Protein 6YB2 (pdb70)

Foldseek 3Di:
DVVVVVVVVVVVVVVVVVVVVVVVVVVVVD/DVVVVVVVVVVVVVVVVVVVVVVVVVVVVD/DVVVVVVVVVVVVVVVVVVVVVVVVVVVVD/DVVVVVVVVVVVVVVVVVVVVVVVVVVVVD/DVVVVVVVVVVVVVVVVVVVVVVVVVVVVD/DVVVVVVVVVVVVVVVVVVVVVVVVVVVVD

Sequence (180 aa):
GEIAQALKEIAKATTKEIAWATTKEIAQALKGGEIAQALKEIAKATTKEIAWATTKEIAQALKGGEIAQALKEIAKATTKEIAWATTKEIAQALKGGEIAQALKEIAKATTKEIAWWATTKEIAQALKGGEIAQALKEIAKKATTKEIAWATTKEIAQALKGGEIAQALKEIAKATTKEIAWATTKEIAQALKG

Structure (mmCIF, N/CA/C/O backbone):
data_6YB2
#
_entry.id   6YB2
#
_cell.length_a   31.010
_cell.length_b   55.990
_cell.length_c   90.630
_cell.angle_alpha   90.000
_cell.angle_beta   90.000
_cell.angle_gamma   90.000
#
_symmetry.space_group_name_H-M   'P 21 21 21'
#
loop_
_entity.id
_entity.type
_entity.pdbx_description
1 polymer CC-Type2-(TaId)2
2 non-polymer GLYCEROL
3 water water
#
loop_
_atom_site.group_PDB
_atom_site.id
_atom_site.type_symbol
_atom_site.label_atom_id
_atom_site.label_alt_id
_atom_site.label_comp_id
_atom_site.label_asym_id
_atom_site.label_entity_id
_atom_site.label_seq_id
_atom_site.pdbx_PDB_ins_code
_atom_site.Cartn_x
_atom_site.Cartn_y
_atom_site.Cartn_z
_atom_site.occupancy
_atom_site.B_iso_or_equiv
_atom_site.auth_seq_id
_atom_site.auth_comp_id
_atom_site.auth_asym_id
_atom_site.auth_atom_id
_atom_site.pdbx_PDB_model_num
ATOM 4 N N . GLY A 1 2 ? 2.024 -7.874 3.802 1.00 62.44 1 GLY A N 1
ATOM 5 C CA . GLY A 1 2 ? 1.670 -9.232 3.418 1.00 57.63 1 GLY A CA 1
ATOM 6 C C . GLY A 1 2 ? 0.766 -9.351 2.201 1.00 53.55 1 GLY A C 1
ATOM 7 O O . GLY A 1 2 ? 1.072 -8.815 1.140 1.00 52.20 1 GLY A O 1
ATOM 11 N N . GLU A 1 3 ? -0.364 -10.044 2.370 1.00 52.31 2 GLU A N 1
ATOM 12 C CA . GLU A 1 3 ? -1.271 -10.289 1.254 1.00 51.56 2 GLU A CA 1
ATOM 13 C C . GLU A 1 3 ? -1.764 -8.987 0.644 1.00 46.30 2 GLU A C 1
ATOM 14 O O . GLU A 1 3 ? -1.857 -8.861 -0.584 1.00 45.48 2 GLU A O 1
ATOM 26 N N . ILE A 1 4 ? -2.120 -8.020 1.488 1.00 41.36 3 ILE A N 1
ATOM 27 C CA . ILE A 1 4 ? -2.661 -6.748 1.007 1.00 36.66 3 ILE A CA 1
ATOM 28 C C . ILE A 1 4 ? -1.613 -5.974 0.214 1.00 32.23 3 ILE A C 1
ATOM 29 O O . ILE A 1 4 ? -1.892 -5.480 -0.887 1.00 30.89 3 ILE A O 1
ATOM 45 N N . ALA A 1 5 ? -0.388 -5.871 0.736 1.00 33.37 4 ALA A N 1
ATOM 46 C CA . ALA A 1 5 ? 0.677 -5.187 0.002 1.00 31.79 4 ALA A CA 1
ATOM 47 C C . ALA A 1 5 ? 0.975 -5.890 -1.320 1.00 32.18 4 ALA A C 1
ATOM 48 O O . ALA A 1 5 ? 1.144 -5.233 -2.360 1.00 31.03 4 ALA A O 1
ATOM 55 N N . GLN A 1 6 ? 1.008 -7.226 -1.311 1.00 32.54 5 GLN A N 1
ATOM 56 C CA . GLN A 1 6 ? 1.270 -7.983 -2.532 1.00 34.28 5 GLN A CA 1
ATOM 57 C C . GLN A 1 6 ? 0.185 -7.765 -3.577 1.00 29.94 5 GLN A C 1
ATOM 58 O O . GLN A 1 6 ? 0.484 -7.580 -4.761 1.00 29.23 5 GLN A O 1
ATOM 72 N N . ALA A 1 7 ? -1.082 -7.802 -3.168 1.00 26.75 6 ALA A N 1
ATOM 73 C CA . ALA A 1 7 ? -2.151 -7.571 -4.137 1.00 24.80 6 ALA A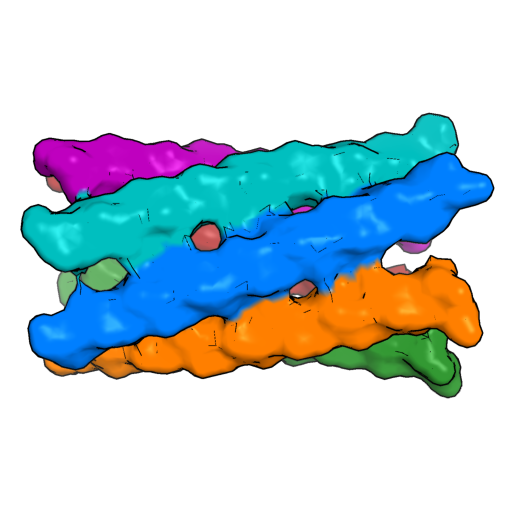 CA 1
ATOM 74 C C . ALA A 1 7 ? -2.068 -6.166 -4.720 1.00 21.75 6 ALA A C 1
ATOM 75 O O . ALA A 1 7 ? -2.288 -5.967 -5.920 1.00 20.97 6 ALA A O 1
ATOM 82 N N . LEU A 1 8 ? -1.763 -5.174 -3.880 1.00 22.12 7 LEU A N 1
ATOM 83 C CA . LEU A 1 8 ? -1.652 -3.809 -4.380 1.00 21.57 7 LEU A CA 1
ATOM 84 C C . LEU A 1 8 ? -0.484 -3.665 -5.341 1.00 20.52 7 LEU A C 1
ATOM 85 O O . LEU A 1 8 ? -0.582 -2.936 -6.331 1.00 20.63 7 LEU A O 1
ATOM 101 N N . LYS A 1 9 ? 0.632 -4.360 -5.089 1.00 22.51 8 LYS A N 1
ATOM 102 C CA . LYS A 1 9 ? 1.733 -4.320 -6.053 1.00 23.20 8 LYS A CA 1
ATOM 103 C C . LYS A 1 9 ? 1.318 -4.937 -7.381 1.00 20.90 8 LYS A C 1
ATOM 104 O O . LYS A 1 9 ? 1.712 -4.455 -8.451 1.00 21.19 8 LYS A O 1
ATOM 117 N N . GLU A 1 10 ? 0.528 -6.012 -7.332 1.00 21.28 9 GLU A N 1
ATOM 118 C CA . GLU A 1 10 ? 0.049 -6.627 -8.565 1.00 21.14 9 GLU A CA 1
ATOM 119 C C . GLU A 1 10 ? -0.912 -5.703 -9.301 1.00 19.61 9 GLU A C 1
ATOM 120 O O . GLU A 1 10 ? -0.861 -5.594 -10.535 1.00 19.49 9 GLU A O 1
ATOM 130 N N . ILE A 1 11 ? -1.792 -5.023 -8.568 1.00 18.38 10 ILE A N 1
ATOM 131 C CA . ILE A 1 11 ? -2.675 -4.025 -9.179 1.00 16.56 10 ILE A CA 1
ATOM 132 C C . ILE A 1 11 ? -1.863 -2.900 -9.809 1.00 16.26 10 ILE A C 1
ATOM 133 O O . ILE A 1 11 ? -2.173 -2.443 -10.913 1.00 17.00 10 ILE A O 1
ATOM 149 N N . ALA A 1 12 ? -0.805 -2.443 -9.135 1.00 16.88 11 ALA A N 1
ATOM 150 C CA . ALA A 1 12 ? 0.019 -1.386 -9.702 1.00 18.04 11 ALA A CA 1
ATOM 151 C C . ALA A 1 12 ? 0.619 -1.814 -11.036 1.00 18.42 11 ALA A C 1
ATOM 152 O O . ALA A 1 12 ? 0.588 -1.060 -12.021 1.00 18.60 11 ALA A O 1
ATOM 159 N N . LYS A 1 13 ? 1.178 -3.025 -11.099 1.00 18.05 12 LYS A N 1
ATOM 160 C CA . LYS A 1 13 ? 1.752 -3.510 -12.356 1.00 17.97 12 LYS A CA 1
ATOM 161 C C . LYS A 1 13 ? 0.695 -3.586 -13.452 1.00 17.45 12 LYS A C 1
ATOM 162 O O . LYS A 1 13 ? 0.917 -3.136 -14.579 1.00 17.45 12 LYS A O 1
ATOM 181 N N . ALA A 1 14 ? -0.450 -4.195 -13.155 1.00 16.70 13 ALA A N 1
ATOM 182 C CA . ALA A 1 14 ? -1.481 -4.353 -14.167 1.00 16.64 13 ALA A CA 1
ATOM 183 C C . ALA A 1 14 ? -2.035 -3.005 -14.627 1.00 15.36 13 ALA A C 1
ATOM 184 O O . ALA A 1 14 ? -2.336 -2.828 -15.803 1.00 15.47 13 ALA A O 1
ATOM 191 N N A THR A 1 15 ? -2.173 -2.049 -13.706 0.68 15.66 14 THR A N 1
ATOM 192 N N B THR A 1 15 ? -2.183 -2.032 -13.716 0.32 15.20 14 THR A N 1
ATOM 193 C CA A THR A 1 15 ? -2.668 -0.732 -14.074 0.68 15.50 14 THR A CA 1
ATOM 194 C CA B THR A 1 15 ? -2.693 -0.733 -14.154 0.32 15.32 14 THR A CA 1
ATOM 195 C C A THR A 1 15 ? -1.685 -0.028 -15.005 0.68 15.12 14 THR A C 1
ATOM 196 C C B THR A 1 15 ? -1.676 0.008 -15.013 0.32 15.11 14 THR A C 1
ATOM 197 O O A THR A 1 15 ? -2.092 0.621 -15.978 0.68 15.60 14 THR A O 1
ATOM 198 O O B THR A 1 15 ? -2.060 0.760 -15.917 0.32 14.57 14 THR A O 1
ATOM 219 N N . LYS A 1 16 ? -0.380 -0.182 -14.759 1.00 15.60 15 LYS A N 1
ATOM 220 C CA . LYS A 1 16 ? 0.625 0.386 -15.668 1.00 16.48 15 LYS A CA 1
ATOM 221 C C . LYS A 1 16 ? 0.534 -0.249 -17.056 1.00 15.12 15 LYS A C 1
ATOM 222 O O . LYS A 1 16 ? 0.687 0.433 -18.084 1.00 16.22 15 LYS A O 1
ATOM 241 N N . GLU A 1 17 ? 0.245 -1.550 -17.110 1.00 15.41 16 GLU A N 1
ATOM 242 C CA . GLU A 1 17 ? 0.068 -2.213 -18.402 1.00 16.05 16 GLU A CA 1
ATOM 243 C C . GLU A 1 17 ? -1.186 -1.729 -19.117 1.00 14.80 16 GLU A C 1
ATOM 244 O O . GLU A 1 17 ? -1.177 -1.579 -20.345 1.00 15.77 16 GLU A O 1
ATOM 256 N N . ILE A 1 18 ? -2.269 -1.478 -18.378 1.00 14.40 17 ILE A N 1
ATOM 257 C CA . ILE A 1 18 ? -3.466 -0.891 -18.979 1.00 13.92 17 ILE A CA 1
ATOM 258 C C . ILE A 1 18 ? -3.160 0.502 -19.509 1.00 14.39 17 ILE A C 1
ATOM 259 O O . ILE A 1 18 ? -3.592 0.870 -20.602 1.00 14.91 17 ILE A O 1
ATOM 275 N N . ALA A 1 19 ? -2.406 1.308 -18.756 1.00 14.24 18 ALA A N 1
ATOM 276 C CA . ALA A 1 19 ? -2.019 2.625 -19.257 1.00 15.45 18 ALA A CA 1
ATOM 277 C C . ALA A 1 19 ? -1.248 2.512 -20.568 1.00 14.74 18 ALA A C 1
ATOM 278 O O . ALA A 1 19 ? -1.532 3.246 -21.520 1.00 15.51 18 ALA A O 1
ATOM 285 N N . TRP A 1 20 ? -0.295 1.576 -20.650 1.00 15.08 19 TRP A N 1
ATOM 286 C CA . TRP A 1 20 ? 0.467 1.390 -21.888 1.00 15.18 19 TRP A CA 1
ATOM 287 C C . TRP A 1 20 ? -0.461 1.047 -23.042 1.00 14.99 19 TRP A C 1
ATOM 288 O O . TRP A 1 20 ? -0.361 1.621 -24.136 1.00 15.53 19 TRP A O 1
ATOM 309 N N . ALA A 1 21 ? -1.364 0.091 -22.817 1.00 14.47 20 ALA A N 1
ATOM 310 C CA . ALA A 1 21 ? -2.225 -0.375 -23.898 1.00 14.44 20 ALA A CA 1
ATOM 311 C C . ALA A 1 21 ? -3.215 0.699 -24.323 1.00 13.87 20 ALA A C 1
ATOM 312 O O . ALA A 1 21 ? -3.522 0.824 -25.508 1.00 14.46 20 ALA A O 1
ATOM 319 N N A THR A 1 22 ? -3.750 1.449 -23.357 0.58 13.30 21 THR A N 1
ATOM 320 N N B THR A 1 22 ? -3.757 1.472 -23.370 0.42 13.92 21 THR A N 1
ATOM 321 C CA A THR A 1 22 ? -4.700 2.502 -23.682 0.58 13.67 21 THR A CA 1
ATOM 322 C CA B THR A 1 22 ? -4.712 2.510 -23.756 0.42 14.05 21 THR A CA 1
ATOM 323 C C A THR A 1 22 ? -4.036 3.602 -24.505 0.58 14.19 21 THR A C 1
ATOM 324 C C B THR A 1 22 ? -4.038 3.641 -24.513 0.42 14.53 21 THR A C 1
ATOM 325 O O A THR A 1 22 ? -4.632 4.109 -25.463 0.58 14.38 21 THR A O 1
ATOM 326 O O B THR A 1 22 ? -4.646 4.225 -25.419 0.42 14.77 21 THR A O 1
ATOM 347 N N . LYS A 1 23 ? -2.786 3.942 -24.186 1.00 14.54 22 LYS A N 1
ATOM 348 C CA . LYS A 1 23 ? -2.026 4.878 -25.005 1.00 15.84 22 LYS A CA 1
ATOM 349 C C . LYS A 1 23 ? -1.817 4.325 -26.414 1.00 15.35 22 LYS A C 1
ATOM 350 O O . LYS A 1 23 ? -1.893 5.071 -27.404 1.00 16.32 22 LYS A O 1
ATOM 370 N N . GLU A 1 24 ? -1.553 3.013 -26.535 1.00 15.60 23 GLU A N 1
ATOM 371 C CA . GLU A 1 24 ? -1.399 2.406 -27.859 1.00 15.68 23 GLU A CA 1
ATOM 372 C C . GLU A 1 24 ? -2.696 2.505 -28.661 1.00 15.45 23 GLU A C 1
ATOM 373 O O . GLU A 1 24 ? -2.665 2.757 -29.873 1.00 16.41 23 GLU A O 1
ATOM 385 N N . ILE A 1 25 ? -3.844 2.302 -28.012 1.00 15.46 24 ILE A N 1
ATOM 386 C CA . ILE A 1 25 ? -5.140 2.433 -28.676 1.00 15.19 24 ILE A CA 1
ATOM 387 C C . ILE A 1 25 ? -5.332 3.856 -29.185 1.00 15.34 24 ILE A C 1
ATOM 388 O O . ILE A 1 25 ? -5.733 4.077 -30.333 1.00 16.04 24 ILE A O 1
ATOM 404 N N . ALA A 1 26 ? -5.064 4.838 -28.319 1.00 15.32 25 ALA A N 1
ATOM 405 C CA . ALA A 1 26 ? -5.179 6.242 -28.716 1.00 16.11 25 ALA A CA 1
ATOM 406 C C . ALA A 1 26 ? -4.307 6.534 -29.934 1.00 16.28 25 ALA A C 1
ATOM 407 O O . ALA A 1 26 ? -4.752 7.154 -30.905 1.00 17.12 25 ALA A O 1
ATOM 414 N N . GLN A 1 27 ? -3.065 6.069 -29.909 1.00 17.13 26 GLN A N 1
ATOM 415 C CA . GLN A 1 27 ? -2.147 6.333 -31.007 1.00 18.71 26 GLN A CA 1
ATOM 416 C C . GLN A 1 27 ? -2.638 5.677 -32.293 1.00 17.86 26 GLN A C 1
ATOM 417 O O . GLN A 1 27 ? -2.540 6.259 -33.380 1.00 20.47 26 GLN A O 1
ATOM 431 N N . ALA A 1 28 ? -3.184 4.468 -32.189 1.00 17.28 27 ALA A N 1
ATOM 432 C CA . ALA A 1 28 ? -3.692 3.789 -33.376 1.00 18.33 27 ALA A CA 1
ATOM 433 C C . ALA A 1 28 ? -4.863 4.550 -33.974 1.00 19.05 27 ALA A C 1
ATOM 434 O O . ALA A 1 28 ? -4.922 4.753 -35.193 1.00 20.77 27 ALA A 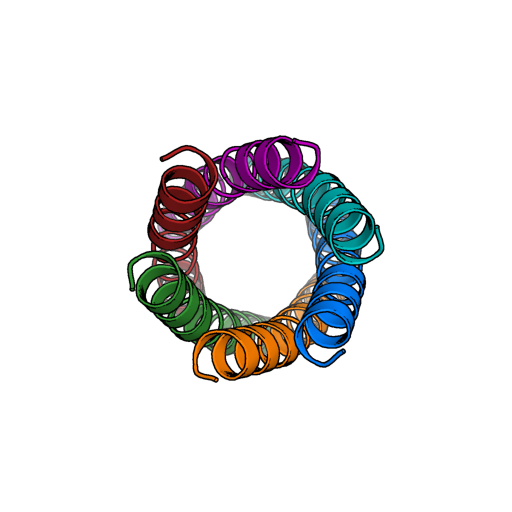O 1
ATOM 441 N N . LEU A 1 29 ? -5.788 5.017 -33.145 1.00 18.30 28 LEU A N 1
ATOM 442 C CA . LEU A 1 29 ? -6.933 5.754 -33.664 1.00 18.40 28 LEU A CA 1
ATOM 443 C C . LEU A 1 29 ? -6.519 7.106 -34.245 1.00 20.65 28 LEU A C 1
ATOM 444 O O . LEU A 1 29 ? -7.098 7.555 -35.233 1.00 23.25 28 LEU A O 1
ATOM 460 N N . LYS A 1 30 ? -5.488 7.737 -33.692 1.00 20.38 29 LYS A N 1
ATOM 461 C CA . LYS A 1 30 ? -4.997 9.005 -34.206 1.00 21.79 29 LYS A CA 1
ATOM 462 C C . LYS A 1 30 ? -4.197 8.839 -35.489 1.00 23.06 29 LYS A C 1
ATOM 463 O O . LYS A 1 30 ? -3.929 9.841 -36.164 1.00 25.18 29 LYS A O 1
ATOM 482 N N . GLY A 1 31 ? -3.871 7.615 -35.884 1.00 23.03 30 GLY A N 1
ATOM 483 C CA . GLY A 1 31 ? -3.179 7.400 -37.146 1.00 22.33 30 GLY A CA 1
ATOM 484 C C . GLY A 1 31 ? -4.114 7.542 -38.324 1.00 22.41 30 GLY A C 1
ATOM 485 O O . GLY A 1 31 ? -3.649 7.765 -39.440 1.00 22.24 30 GLY A O 1
ATOM 493 N N . GLY B 1 2 ? -8.642 -11.133 5.739 1.00 27.03 1 GLY B N 1
ATOM 494 C CA . GLY B 1 2 ? -10.079 -11.313 5.630 1.00 25.95 1 GLY B CA 1
ATOM 495 C C . GLY B 1 2 ? -10.680 -10.902 4.294 1.00 24.37 1 GLY B C 1
ATOM 496 O O . GLY B 1 2 ? -10.063 -11.080 3.236 1.00 23.66 1 GLY B O 1
ATOM 500 N N . GLU B 1 3 ? -11.905 -10.373 4.345 1.00 24.56 2 GLU B N 1
ATOM 501 C CA . GLU B 1 3 ? -12.620 -9.981 3.131 1.00 25.43 2 GLU B CA 1
ATOM 502 C C . GLU B 1 3 ? -11.852 -8.918 2.366 1.00 22.31 2 GLU B C 1
ATOM 503 O O . GLU B 1 3 ? -11.913 -8.870 1.134 1.00 22.22 2 GLU B O 1
ATOM 515 N N . ILE B 1 4 ? -11.207 -7.996 3.085 1.00 20.34 3 ILE B N 1
ATOM 516 C CA . ILE B 1 4 ? -10.460 -6.926 2.428 1.00 19.94 3 ILE B CA 1
ATOM 517 C C . ILE B 1 4 ? -9.342 -7.509 1.579 1.00 19.81 3 ILE B C 1
ATOM 518 O O . ILE B 1 4 ? -9.171 -7.138 0.414 1.00 19.16 3 ILE B O 1
ATOM 534 N N . ALA B 1 5 ? -8.556 -8.428 2.143 1.00 20.02 4 ALA B N 1
ATOM 535 C CA . ALA B 1 5 ? -7.487 -9.048 1.364 1.00 23.01 4 ALA B CA 1
ATOM 536 C C . ALA B 1 5 ? -8.047 -9.848 0.206 1.00 24.01 4 ALA B C 1
ATOM 537 O O . ALA B 1 5 ? -7.493 -9.815 -0.891 1.00 24.84 4 ALA B O 1
ATOM 544 N N . GLN B 1 6 ? -9.139 -10.578 0.417 1.00 24.51 5 GLN B N 1
ATOM 545 C CA . GLN B 1 6 ? -9.701 -11.362 -0.676 1.00 25.13 5 GLN B CA 1
ATOM 546 C C . GLN B 1 6 ? -10.180 -10.463 -1.812 1.00 22.70 5 GLN B C 1
ATOM 547 O O . GLN B 1 6 ? -9.964 -10.769 -2.996 1.00 22.45 5 GLN B O 1
ATOM 561 N N . ALA B 1 7 ? -10.849 -9.356 -1.477 1.00 20.55 6 ALA B N 1
ATOM 562 C CA . ALA B 1 7 ? -11.312 -8.434 -2.511 1.00 19.29 6 ALA B CA 1
ATOM 563 C C . ALA B 1 7 ? -10.141 -7.858 -3.292 1.00 17.79 6 ALA B C 1
ATOM 564 O O . ALA B 1 7 ? -10.204 -7.746 -4.517 1.00 17.43 6 ALA B O 1
ATOM 571 N N . LEU B 1 8 ? -9.051 -7.505 -2.612 1.00 18.66 7 LEU B N 1
ATOM 572 C CA . LEU B 1 8 ? -7.900 -6.968 -3.330 1.00 18.56 7 LEU B CA 1
ATOM 573 C C . LEU B 1 8 ? -7.269 -8.010 -4.247 1.00 18.42 7 LEU B C 1
ATOM 574 O O . LEU B 1 8 ? -6.833 -7.680 -5.359 1.00 19.03 7 LEU B O 1
ATOM 590 N N . LYS B 1 9 ? -7.234 -9.281 -3.811 1.00 20.65 8 LYS B N 1
ATOM 591 C CA . LYS B 1 9 ? -6.726 -10.350 -4.673 1.00 21.58 8 LYS B CA 1
ATOM 592 C C . LYS B 1 9 ? -7.604 -10.507 -5.907 1.00 19.91 8 LYS B C 1
ATOM 593 O O . LYS B 1 9 ? -7.098 -10.686 -7.016 1.00 20.58 8 LYS B O 1
ATOM 606 N N . GLU B 1 10 ? -8.918 -10.384 -5.750 1.00 20.40 9 GLU B N 1
ATOM 607 C CA . GLU B 1 10 ? -9.809 -10.461 -6.905 1.00 20.06 9 GLU B CA 1
ATOM 608 C C . GLU B 1 10 ? -9.639 -9.258 -7.832 1.00 18.51 9 GLU B C 1
ATOM 609 O O . GLU B 1 10 ? -9.702 -9.403 -9.059 1.00 18.69 9 GLU B O 1
ATOM 621 N N . ILE B 1 11 ? -9.460 -8.057 -7.259 1.00 16.78 10 ILE B N 1
ATOM 622 C CA . ILE B 1 11 ? -9.180 -6.880 -8.079 1.00 16.50 10 ILE B CA 1
ATOM 623 C C . ILE B 1 11 ? -7.889 -7.081 -8.854 1.00 17.54 10 ILE B C 1
ATOM 624 O O . ILE B 1 11 ? -7.823 -6.785 -10.048 1.00 16.82 10 ILE B O 1
ATOM 640 N N . ALA B 1 12 ? -6.856 -7.625 -8.215 1.00 17.90 11 ALA B N 1
ATOM 641 C CA . ALA B 1 12 ? -5.595 -7.854 -8.919 1.00 16.87 11 ALA B CA 1
ATOM 642 C C . ALA B 1 12 ? -5.805 -8.789 -10.102 1.00 17.85 11 ALA B C 1
ATOM 643 O O . ALA B 1 12 ? -5.317 -8.538 -11.213 1.00 18.04 11 ALA B O 1
ATOM 650 N N . LYS B 1 13 ? -6.527 -9.883 -9.893 1.00 19.20 12 LYS B N 1
ATOM 651 C CA . LYS B 1 13 ? -6.741 -10.833 -10.985 1.00 19.79 12 LYS B CA 1
ATOM 652 C C . LYS B 1 13 ? -7.522 -10.195 -12.124 1.00 18.74 12 LYS B C 1
ATOM 653 O O . LYS B 1 13 ? -7.191 -10.366 -13.303 1.00 18.87 12 LYS B O 1
ATOM 666 N N . ALA B 1 14 ? -8.586 -9.472 -11.795 1.00 17.34 13 ALA B N 1
ATOM 667 C CA . ALA B 1 14 ? -9.411 -8.861 -12.830 1.00 16.08 13 ALA B CA 1
ATOM 668 C C . ALA B 1 14 ? -8.648 -7.771 -13.576 1.00 15.23 13 ALA B C 1
ATOM 669 O O . ALA B 1 14 ? -8.814 -7.606 -14.781 1.00 15.55 13 ALA B O 1
ATOM 676 N N A THR B 1 15 ? -7.820 -7.012 -12.864 0.55 15.39 14 THR B N 1
ATOM 677 N N B THR B 1 15 ? -7.824 -6.984 -12.880 0.45 15.95 14 THR B N 1
ATOM 678 C CA A THR B 1 15 ? -7.042 -5.969 -13.510 0.55 13.99 14 THR B CA 1
ATOM 679 C CA B THR B 1 15 ? -7.073 -5.963 -13.604 0.45 16.15 14 THR B CA 1
ATOM 680 C C A THR B 1 15 ? -6.040 -6.570 -14.489 0.55 14.47 14 THR B C 1
ATOM 681 C C B THR B 1 15 ? -6.042 -6.587 -14.530 0.45 15.05 14 THR B C 1
ATOM 682 O O A THR B 1 15 ? -5.797 -6.005 -15.559 0.55 14.92 14 THR B O 1
ATOM 683 O O B THR B 1 15 ? -5.774 -6.041 -15.605 0.45 15.25 14 THR B O 1
ATOM 704 N N . LYS B 1 16 ? -5.468 -7.729 -14.149 1.00 15.43 15 LYS B N 1
ATOM 705 C CA . LYS B 1 16 ? -4.578 -8.419 -15.075 1.00 16.44 15 LYS B CA 1
ATOM 706 C C . LYS B 1 16 ? -5.326 -8.834 -16.329 1.00 15.47 15 LYS B C 1
ATOM 707 O O . LYS B 1 16 ? -4.797 -8.726 -17.435 1.00 16.17 15 LYS B O 1
ATOM 721 N N . GLU B 1 17 ? -6.575 -9.260 -16.191 1.00 15.93 16 GLU B N 1
ATOM 722 C CA . GLU B 1 17 ? -7.365 -9.607 -17.368 1.00 15.89 16 GLU B CA 1
ATOM 723 C C . GLU B 1 17 ? -7.670 -8.388 -18.221 1.00 14.79 16 GLU B C 1
ATOM 724 O O . GLU B 1 17 ? -7.672 -8.481 -19.449 1.00 15.62 16 GLU B O 1
ATOM 736 N N . ILE B 1 18 ? -7.963 -7.248 -17.591 1.00 14.17 17 ILE B N 1
ATOM 737 C CA . ILE B 1 18 ? -8.175 -6.012 -18.346 1.00 14.16 17 ILE B CA 1
ATOM 738 C C . ILE B 1 18 ? -6.908 -5.634 -19.092 1.00 14.05 17 ILE B C 1
ATOM 739 O O . ILE B 1 18 ? -6.960 -5.217 -20.246 1.00 14.31 17 ILE B O 1
ATOM 755 N N . ALA B 1 19 ? -5.749 -5.771 -18.453 1.00 14.68 18 ALA B N 1
ATOM 756 C CA . ALA B 1 19 ? -4.490 -5.482 -19.136 1.00 14.70 18 ALA B CA 1
ATOM 757 C C . ALA B 1 19 ? -4.339 -6.341 -20.385 1.00 14.11 18 ALA B C 1
ATOM 758 O O . ALA B 1 19 ? -4.001 -5.834 -21.463 1.00 15.17 18 ALA B O 1
ATOM 765 N N . TRP B 1 20 ? -4.603 -7.643 -20.268 1.00 15.02 19 TRP B N 1
ATOM 766 C CA . TRP B 1 20 ? -4.494 -8.525 -21.433 1.00 15.70 19 TRP B CA 1
ATOM 767 C C . TRP B 1 20 ? -5.469 -8.117 -22.534 1.00 15.39 19 TRP B C 1
ATOM 768 O O . TRP B 1 20 ? -5.106 -8.023 -23.715 1.00 15.66 19 TRP B O 1
ATOM 789 N N . ALA B 1 21 ? -6.729 -7.896 -22.173 1.00 15.51 20 ALA B N 1
ATOM 790 C CA . ALA B 1 21 ? -7.730 -7.561 -23.179 1.00 15.50 20 ALA B CA 1
ATOM 791 C C . ALA B 1 21 ? -7.430 -6.236 -23.865 1.00 13.82 20 ALA B C 1
ATOM 792 O O . ALA B 1 21 ? -7.645 -6.090 -25.079 1.00 14.46 20 ALA B O 1
ATOM 799 N N A THR B 1 22 ? -6.951 -5.254 -23.099 0.58 13.92 21 THR B N 1
ATOM 800 N N B THR B 1 22 ? -6.953 -5.232 -23.116 0.42 13.84 21 THR B N 1
ATOM 801 C CA A THR B 1 22 ? -6.631 -3.953 -23.670 0.58 14.56 21 THR B CA 1
ATOM 802 C CA B THR B 1 22 ? -6.655 -3.950 -23.756 0.42 13.94 21 THR B CA 1
ATOM 803 C C A THR B 1 22 ? -5.466 -4.069 -24.653 0.58 14.64 21 THR B C 1
ATOM 804 C C B THR B 1 22 ? -5.444 -4.058 -24.676 0.42 14.00 21 THR B C 1
ATOM 805 O O A THR B 1 22 ? -5.480 -3.447 -25.721 0.58 15.47 21 THR B O 1
ATOM 806 O O B THR B 1 22 ? -5.394 -3.390 -25.716 0.42 13.61 21 THR B O 1
ATOM 827 N N . LYS B 1 23 ? -4.467 -4.899 -24.328 1.00 14.94 22 LYS B N 1
ATOM 828 C CA . LYS B 1 23 ? -3.370 -5.168 -25.268 1.00 15.11 22 LYS B CA 1
ATOM 829 C C . LYS B 1 23 ? -3.901 -5.804 -26.548 1.00 15.28 22 LYS B C 1
ATOM 830 O O . LYS B 1 23 ? -3.437 -5.494 -27.651 1.00 16.25 22 LYS B O 1
ATOM 850 N N . GLU B 1 24 ? -4.875 -6.706 -26.426 1.00 15.74 23 GLU B N 1
ATOM 851 C CA . GLU B 1 24 ? -5.462 -7.326 -27.612 1.00 16.42 23 GLU B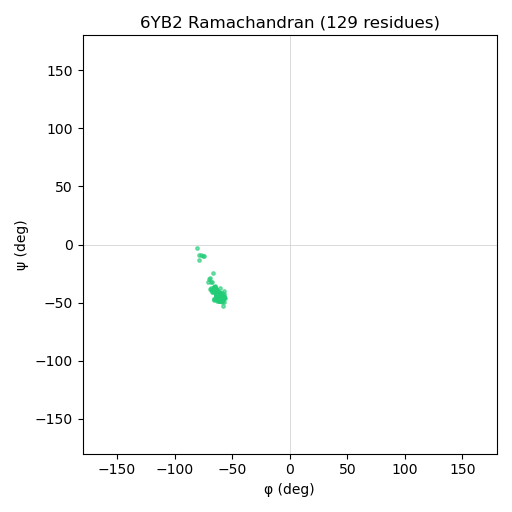 CA 1
ATOM 852 C C . GLU B 1 24 ? -6.232 -6.317 -28.447 1.00 14.73 23 GLU B C 1
ATOM 853 O O . GLU B 1 24 ? -6.214 -6.398 -29.679 1.00 16.02 23 GLU B O 1
ATOM 865 N N . ILE B 1 25 ? -6.947 -5.388 -27.808 1.00 13.95 24 ILE B N 1
ATOM 866 C CA . ILE B 1 25 ? -7.644 -4.325 -28.535 1.00 14.10 24 ILE B CA 1
ATOM 867 C C . ILE B 1 25 ? -6.656 -3.488 -29.335 1.00 14.33 24 ILE B C 1
ATOM 868 O O . ILE B 1 25 ? -6.872 -3.204 -30.516 1.00 16.03 24 ILE B O 1
ATOM 884 N N . ALA B 1 26 ? -5.559 -3.080 -28.701 1.00 14.54 25 ALA B N 1
ATOM 885 C CA . ALA B 1 26 ? -4.549 -2.291 -29.395 1.00 16.23 25 ALA B CA 1
ATOM 886 C C . ALA B 1 26 ? -4.025 -3.047 -30.613 1.00 16.05 25 ALA B C 1
ATOM 887 O O . ALA B 1 26 ? -3.905 -2.500 -31.720 1.00 17.60 25 ALA B O 1
ATOM 894 N N . GLN B 1 27 ? -3.717 -4.332 -30.434 1.00 16.28 26 GLN B N 1
ATOM 895 C CA . GLN B 1 27 ? -3.199 -5.100 -31.570 1.00 18.30 26 GLN B CA 1
ATOM 896 C C . GLN B 1 27 ? -4.226 -5.218 -32.691 1.00 17.82 26 GLN B C 1
ATOM 897 O O . GLN B 1 27 ? -3.878 -5.105 -33.872 1.00 18.76 26 GLN B O 1
ATOM 911 N N . ALA B 1 28 ? -5.493 -5.457 -32.358 1.00 17.21 27 ALA B N 1
ATOM 912 C CA . ALA B 1 28 ? -6.528 -5.550 -33.381 1.00 17.49 27 ALA B CA 1
ATOM 913 C C . ALA B 1 28 ? -6.646 -4.245 -34.157 1.00 17.07 27 ALA B C 1
ATOM 914 O O . ALA B 1 28 ? -6.777 -4.250 -35.383 1.00 17.08 27 ALA B O 1
ATOM 921 N N . LEU B 1 29 ? -6.614 -3.109 -33.453 1.00 17.58 28 LEU B N 1
ATOM 922 C CA . LEU B 1 29 ? -6.743 -1.817 -34.122 1.00 17.80 28 LEU B CA 1
ATOM 923 C C . LEU B 1 29 ? -5.558 -1.508 -35.026 1.00 19.25 28 LEU B C 1
ATOM 924 O O . LEU B 1 29 ? -5.682 -0.667 -35.920 1.00 22.51 28 LEU B O 1
ATOM 940 N N . LYS B 1 30 ? -4.398 -2.098 -34.753 1.00 18.72 29 LYS B N 1
ATOM 941 C CA . LYS B 1 30 ? -3.228 -1.990 -35.611 1.00 20.08 29 LYS B CA 1
ATOM 942 C C . LYS B 1 30 ? -3.268 -2.928 -36.811 1.00 20.39 29 LYS B C 1
ATOM 943 O O . LYS B 1 30 ? -2.316 -2.942 -37.598 1.00 21.49 29 LYS B O 1
ATOM 962 N N . GLY B 1 31 ? -4.284 -3.769 -36.927 1.00 19.76 30 GLY B N 1
ATOM 963 C CA . GLY B 1 31 ? -4.413 -4.655 -38.062 1.00 21.47 30 GLY B CA 1
ATOM 964 C C . GLY B 1 31 ? -3.844 -6.020 -37.782 1.00 21.09 30 GLY B C 1
ATOM 965 O O . GLY B 1 31 ? -3.583 -6.771 -38.719 1.00 22.61 30 GLY B O 1
ATOM 973 N N . GLY C 1 2 ? -17.291 -3.981 7.216 1.00 49.58 1 GLY C N 1
ATOM 974 C CA . GLY C 1 2 ? -17.252 -2.538 7.339 1.00 43.54 1 GLY C CA 1
ATOM 975 C C . GLY C 1 2 ? -17.340 -1.812 6.005 1.00 36.16 1 GLY C C 1
ATOM 976 O O . GLY C 1 2 ? -17.466 -2.430 4.928 1.00 33.20 1 GLY C O 1
ATOM 980 N N . GLU C 1 3 ? -17.284 -0.481 6.089 1.00 32.19 2 GLU C N 1
ATOM 981 C CA . GLU C 1 3 ? -17.375 0.366 4.901 1.00 31.52 2 GLU C CA 1
ATOM 982 C C . GLU C 1 3 ? -16.266 0.049 3.914 1.00 23.22 2 GLU C C 1
ATOM 983 O O . GLU C 1 3 ? -16.494 0.026 2.700 1.00 21.26 2 GLU C O 1
ATOM 995 N N . ILE C 1 4 ? -15.049 -0.158 4.416 1.00 20.44 3 ILE C N 1
ATOM 996 C CA . ILE C 1 4 ? -13.920 -0.435 3.532 1.00 19.53 3 ILE C CA 1
ATOM 997 C C . ILE C 1 4 ? -14.136 -1.744 2.784 1.00 18.99 3 ILE C C 1
ATOM 998 O O . ILE C 1 4 ? -13.973 -1.812 1.566 1.00 18.05 3 ILE C O 1
ATOM 1014 N N . ALA C 1 5 ? -14.504 -2.802 3.503 1.00 19.42 4 ALA C N 1
ATOM 1015 C CA . ALA C 1 5 ? -14.757 -4.094 2.866 1.00 18.97 4 ALA C CA 1
ATOM 1016 C C . ALA C 1 5 ? -15.886 -4.002 1.854 1.00 18.94 4 ALA C C 1
ATOM 1017 O O . ALA C 1 5 ? -15.784 -4.557 0.753 1.00 20.19 4 ALA C O 1
ATOM 1024 N N . GLN C 1 6 ? -16.960 -3.290 2.174 1.00 19.21 5 GLN C N 1
ATOM 1025 C CA . GLN C 1 6 ? -18.069 -3.194 1.234 1.00 21.72 5 GLN C CA 1
ATOM 1026 C C . GLN C 1 6 ? -17.643 -2.482 -0.039 1.00 19.71 5 GLN C C 1
ATOM 1027 O O . GLN C 1 6 ? -17.980 -2.926 -1.153 1.00 20.09 5 GLN C O 1
ATOM 1041 N N . ALA C 1 7 ? -16.903 -1.385 0.088 1.00 17.95 6 ALA C N 1
ATOM 1042 C CA . ALA C 1 7 ? -16.441 -0.666 -1.093 1.00 16.89 6 ALA C CA 1
ATOM 1043 C C . ALA C 1 7 ? -15.500 -1.527 -1.923 1.00 16.39 6 ALA C C 1
ATOM 1044 O O . ALA C 1 7 ? -15.611 -1.582 -3.149 1.00 16.11 6 ALA C O 1
ATOM 1051 N N . LEU C 1 8 ? -14.569 -2.232 -1.268 1.00 16.01 7 LEU C N 1
ATOM 1052 C CA . LEU C 1 8 ? -13.639 -3.066 -2.021 1.00 16.00 7 LEU C CA 1
ATOM 1053 C C . LEU C 1 8 ? -14.345 -4.224 -2.713 1.00 16.18 7 LEU C C 1
ATOM 1054 O O . LEU C 1 8 ? -13.960 -4.608 -3.816 1.00 16.70 7 LEU C O 1
ATOM 1070 N N . LYS C 1 9 ? -15.362 -4.807 -2.091 1.00 16.94 8 LYS C N 1
ATOM 1071 C CA . LYS C 1 9 ? -16.130 -5.849 -2.747 1.00 17.58 8 LYS C CA 1
ATOM 1072 C C . LYS C 1 9 ? -16.878 -5.301 -3.953 1.00 17.38 8 LYS C C 1
ATOM 1073 O O . LYS C 1 9 ? -16.982 -5.975 -4.978 1.00 17.46 8 LYS C O 1
ATOM 1092 N N . GLU C 1 10 ? -17.401 -4.080 -3.860 1.00 17.38 9 GLU C N 1
ATOM 1093 C CA . GLU C 1 10 ? -18.054 -3.478 -5.015 1.00 17.00 9 GLU C CA 1
ATOM 1094 C C . GLU C 1 10 ? -17.049 -3.196 -6.122 1.00 16.19 9 GLU C C 1
ATOM 1095 O O . GLU C 1 10 ? -17.348 -3.400 -7.303 1.00 16.64 9 GLU C O 1
ATOM 1102 N N . ILE C 1 11 ? -15.856 -2.725 -5.769 1.00 15.66 10 ILE C N 1
ATOM 1103 C CA . ILE C 1 11 ? -14.803 -2.521 -6.759 1.00 14.87 10 ILE C CA 1
ATOM 1104 C C . ILE C 1 11 ? -14.416 -3.839 -7.415 1.00 14.90 10 ILE C C 1
ATOM 1105 O O . ILE C 1 11 ? -14.225 -3.895 -8.630 1.00 15.68 10 ILE C O 1
ATOM 1121 N N . ALA C 1 12 ? -14.293 -4.916 -6.634 1.00 15.90 11 ALA C N 1
ATOM 1122 C CA . ALA C 1 12 ? -13.973 -6.223 -7.200 1.00 16.11 11 ALA C CA 1
ATOM 1123 C C . ALA C 1 12 ? -15.036 -6.656 -8.200 1.00 15.49 11 ALA C C 1
ATOM 1124 O O . ALA C 1 12 ? -14.717 -7.115 -9.296 1.00 16.50 11 ALA C O 1
ATOM 1131 N N . LYS C 1 13 ? -16.309 -6.498 -7.851 1.00 16.17 12 LYS C N 1
ATOM 1132 C CA . LYS C 1 13 ? -17.382 -6.926 -8.741 1.00 16.53 12 LYS C CA 1
ATOM 1133 C C . LYS C 1 13 ? -17.366 -6.113 -10.033 1.00 15.67 12 LYS C C 1
ATOM 1134 O O . LYS C 1 13 ? -17.469 -6.667 -11.140 1.00 17.03 12 LYS C O 1
ATOM 1153 N N . ALA C 1 14 ? -17.215 -4.793 -9.914 1.00 14.91 13 ALA C N 1
ATOM 1154 C CA . ALA C 1 14 ? -17.182 -3.935 -11.092 1.00 15.18 13 ALA C CA 1
ATOM 1155 C C . ALA C 1 14 ? -15.964 -4.211 -11.960 1.00 14.39 13 ALA C C 1
ATOM 1156 O O . ALA C 1 14 ? -16.058 -4.170 -13.187 1.00 14.89 13 ALA C O 1
ATOM 1163 N N A THR C 1 15 ? -14.814 -4.477 -11.341 0.60 15.19 14 THR C N 1
ATOM 1164 N N B THR C 1 15 ? -14.802 -4.481 -11.355 0.40 15.05 14 THR C N 1
ATOM 1165 C CA A THR C 1 15 ? -13.604 -4.747 -12.109 0.60 15.10 14 THR C CA 1
ATOM 1166 C CA B THR C 1 15 ? -13.623 -4.754 -12.175 0.40 14.88 14 THR C CA 1
ATOM 1167 C C A THR C 1 15 ? -13.722 -6.063 -12.881 0.60 14.51 14 THR C C 1
ATOM 1168 C C B THR C 1 15 ? -13.763 -6.070 -12.922 0.40 14.25 14 THR C C 1
ATOM 1169 O O A THR C 1 15 ? -13.237 -6.174 -14.011 0.60 15.50 14 THR C O 1
ATOM 1170 O O B THR C 1 15 ? -13.334 -6.186 -14.073 0.40 13.55 14 THR C O 1
ATOM 1191 N N . LYS C 1 16 ? -14.380 -7.070 -12.304 1.00 14.49 15 LYS C N 1
ATOM 1192 C CA . LYS C 1 16 ? -14.685 -8.292 -13.043 1.00 14.95 15 LYS C CA 1
ATOM 1193 C C . LYS C 1 16 ? -15.598 -8.011 -14.238 1.00 14.81 15 LYS C C 1
ATOM 1194 O O . LYS C 1 16 ? -15.411 -8.591 -15.311 1.00 15.55 15 LYS C O 1
ATOM 1214 N N . GLU C 1 17 ? -16.593 -7.131 -14.067 1.00 15.03 16 GLU C N 1
ATOM 1215 C CA . GLU C 1 17 ? -17.471 -6.779 -15.175 1.00 15.41 16 GLU C CA 1
ATOM 1216 C C . GLU C 1 17 ? -16.717 -6.039 -16.263 1.00 13.43 16 GLU C C 1
ATOM 1217 O O . GLU C 1 17 ? -16.950 -6.276 -17.455 1.00 14.55 16 GLU C O 1
ATOM 1229 N N . ILE C 1 18 ? -15.795 -5.155 -15.879 1.00 13.63 17 ILE C N 1
ATOM 1230 C CA . ILE C 1 18 ? -14.958 -4.476 -16.872 1.00 13.25 17 ILE C CA 1
ATOM 1231 C C . ILE C 1 18 ? -14.092 -5.479 -17.615 1.00 12.97 17 ILE C C 1
ATOM 1232 O O . ILE C 1 18 ? -13.932 -5.392 -18.829 1.00 14.04 17 ILE C O 1
ATOM 1248 N N . ALA C 1 19 ? -13.501 -6.438 -16.895 1.00 12.81 18 ALA C N 1
ATOM 1249 C CA . ALA C 1 19 ? -12.686 -7.459 -17.556 1.00 13.31 18 ALA C CA 1
ATOM 1250 C C . ALA C 1 19 ? -13.483 -8.204 -18.611 1.00 13.55 18 ALA C C 1
ATOM 1251 O O . ALA C 1 19 ? -12.997 -8.421 -19.728 1.00 14.59 18 ALA C O 1
ATOM 1258 N N . TRP C 1 20 ? -14.702 -8.624 -18.277 1.00 13.66 19 TRP C N 1
ATOM 1259 C CA . TRP C 1 20 ? -15.507 -9.394 -19.211 1.00 13.57 19 TRP C CA 1
ATOM 1260 C C . TRP C 1 20 ? -15.865 -8.533 -20.419 1.00 13.05 19 TRP C C 1
ATOM 1261 O O . TRP C 1 20 ? -15.725 -8.958 -21.575 1.00 13.62 19 TRP C O 1
ATOM 1282 N N . ALA C 1 21 ? -16.322 -7.302 -20.174 1.00 13.18 20 ALA C N 1
ATOM 1283 C CA . ALA C 1 21 ? -16.719 -6.435 -21.284 1.00 13.88 20 ALA C CA 1
ATOM 1284 C C . ALA C 1 21 ? -15.531 -6.067 -22.172 1.00 13.34 20 ALA C C 1
ATOM 1285 O O . ALA C 1 21 ? -15.681 -5.975 -23.401 1.00 13.69 20 ALA C O 1
ATOM 1292 N N A THR C 1 22 ? -14.343 -5.851 -21.593 0.40 13.09 21 THR C N 1
ATOM 1293 N N B THR C 1 22 ? -14.352 -5.845 -21.572 0.60 13.64 21 THR C N 1
ATOM 1294 C CA A THR C 1 22 ? -13.192 -5.533 -22.440 0.40 12.84 21 THR C CA 1
ATOM 1295 C CA B THR C 1 22 ? -13.160 -5.548 -22.362 0.60 14.43 21 THR C CA 1
ATOM 1296 C C A THR C 1 22 ? -12.744 -6.744 -23.248 0.40 12.92 21 THR C C 1
ATOM 1297 C C B THR C 1 22 ? -12.782 -6.737 -23.238 0.60 13.79 21 THR C C 1
ATOM 1298 O O A THR C 1 22 ? -12.308 -6.597 -24.397 0.40 12.79 21 THR C O 1
ATOM 1299 O O B THR C 1 22 ? -12.441 -6.574 -24.416 0.60 13.88 21 THR C O 1
ATOM 1320 N N . LYS C 1 23 ? -12.882 -7.946 -22.686 1.00 13.47 22 LYS C N 1
ATOM 1321 C CA . LYS C 1 23 ? -12.661 -9.146 -23.477 1.00 14.56 22 LYS C CA 1
ATOM 1322 C C . LYS C 1 23 ? -13.666 -9.256 -24.615 1.00 14.99 22 LYS C C 1
ATOM 1323 O O . LYS C 1 23 ? -13.307 -9.639 -25.734 1.00 15.38 22 LYS C O 1
ATOM 1343 N N . GLU C 1 24 ? -14.925 -8.893 -24.375 1.00 14.43 23 GLU C N 1
ATOM 1344 C CA . GLU C 1 24 ? -15.904 -8.904 -25.461 1.00 14.95 23 GLU C CA 1
ATOM 1345 C C . GLU C 1 24 ? -15.558 -7.888 -26.542 1.00 14.96 23 GLU C C 1
ATOM 1346 O O . GLU C 1 24 ? -15.737 -8.171 -27.734 1.00 16.11 23 GLU C O 1
ATOM 1358 N N . ILE C 1 25 ? -15.091 -6.697 -26.149 1.00 14.56 24 ILE C N 1
ATOM 1359 C CA . ILE C 1 25 ? -14.661 -5.689 -27.110 1.00 14.18 24 ILE C CA 1
ATOM 1360 C C . ILE C 1 25 ? -13.527 -6.242 -27.960 1.00 13.97 24 ILE C C 1
ATOM 1361 O O . ILE C 1 25 ? -13.530 -6.105 -29.187 1.00 15.65 24 ILE C O 1
ATOM 1377 N N . ALA C 1 26 ? -12.527 -6.846 -27.312 1.00 14.10 25 ALA C N 1
ATOM 1378 C CA . ALA C 1 26 ? -11.407 -7.419 -28.045 1.00 14.95 25 ALA C CA 1
ATOM 1379 C C . ALA C 1 26 ? -11.890 -8.452 -29.054 1.00 15.91 25 ALA C C 1
ATOM 1380 O O . ALA C 1 26 ? -11.443 -8.463 -30.203 1.00 17.16 25 ALA C O 1
ATOM 1387 N N . GLN C 1 27 ? -12.832 -9.303 -28.652 1.00 16.78 26 GLN C N 1
ATOM 1388 C CA . GLN C 1 27 ? -13.288 -10.353 -29.550 1.00 17.60 26 GLN C CA 1
ATOM 1389 C C . GLN C 1 27 ? -14.085 -9.776 -30.714 1.00 17.55 26 GLN C C 1
ATOM 1390 O O . GLN C 1 27 ? -13.950 -10.225 -31.860 1.00 19.76 26 GLN C O 1
ATOM 1404 N N . ALA C 1 28 ? -14.896 -8.756 -30.445 1.00 17.29 27 ALA C N 1
ATOM 1405 C CA . ALA C 1 28 ? -15.629 -8.110 -31.523 1.00 18.31 27 ALA C CA 1
ATOM 1406 C C . ALA C 1 28 ? -14.679 -7.494 -32.539 1.00 19.29 27 ALA C C 1
ATOM 1407 O O . ALA C 1 28 ? -14.880 -7.629 -33.752 1.00 21.36 27 ALA C O 1
ATOM 1414 N N . LEU C 1 29 ? -13.633 -6.817 -32.065 1.00 18.59 28 LEU C N 1
ATOM 1415 C CA . LEU C 1 29 ? -12.693 -6.177 -32.978 1.00 19.31 28 LEU C CA 1
ATOM 1416 C C . LEU C 1 29 ? -11.844 -7.197 -33.727 1.00 22.87 28 LEU C C 1
ATOM 1417 O O . LEU C 1 29 ? -11.443 -6.933 -34.863 1.00 28.68 28 LEU C O 1
ATOM 1433 N N . LYS C 1 30 ? -11.570 -8.363 -33.135 1.00 21.75 29 LYS C N 1
ATOM 1434 C CA . LYS C 1 30 ? -10.842 -9.434 -33.818 1.00 25.13 29 LYS C CA 1
ATOM 1435 C C . LYS C 1 30 ? -11.702 -10.158 -34.852 1.00 29.77 29 LYS C C 1
ATOM 1436 O O . LYS C 1 30 ? -11.159 -10.911 -35.676 1.00 30.75 29 LYS C O 1
ATOM 1455 N N . GLY C 1 31 ? -13.008 -9.901 -34.879 1.00 34.13 30 GLY C N 1
ATOM 1456 C CA . GLY C 1 31 ? -13.881 -10.468 -35.900 1.00 40.21 30 GLY C CA 1
ATOM 1457 C C . GLY C 1 31 ? -14.814 -11.549 -35.398 1.00 45.78 30 GLY C C 1
ATOM 1458 O O . GLY C 1 31 ? -15.344 -12.328 -36.205 1.00 47.70 30 GLY C O 1
ATOM 1466 N N . GLY D 1 2 ? -13.497 9.165 8.013 1.00 95.32 1 GLY D N 1
ATOM 1467 C CA . GLY D 1 2 ? -14.017 9.457 6.690 1.00 78.94 1 GLY D CA 1
ATOM 1468 C C . GLY D 1 2 ? -13.186 9.502 5.414 1.00 63.17 1 GLY D C 1
ATOM 1469 O O . GLY D 1 2 ? -13.640 8.959 4.413 1.00 60.37 1 GLY D O 1
ATOM 1473 N N . GLU D 1 3 ? -11.994 10.111 5.417 1.00 52.45 2 GLU D N 1
ATOM 1474 C CA . GLU D 1 3 ? -11.307 10.366 4.148 1.00 43.37 2 GLU D CA 1
ATOM 1475 C C . GLU D 1 3 ? -11.049 9.094 3.351 1.00 30.41 2 GLU D C 1
ATOM 1476 O O . GLU D 1 3 ? -11.406 9.016 2.168 1.00 28.30 2 GLU D O 1
ATOM 1488 N N . ILE D 1 4 ? -10.429 8.088 3.969 1.00 23.52 3 ILE D N 1
ATOM 1489 C CA . ILE D 1 4 ? -10.119 6.855 3.250 1.00 20.88 3 ILE D CA 1
ATOM 1490 C C . ILE D 1 4 ? -11.399 6.133 2.856 1.00 19.44 3 ILE D C 1
ATOM 1491 O O . ILE D 1 4 ? -11.561 5.714 1.704 1.00 18.70 3 ILE D O 1
ATOM 1507 N N . ALA D 1 5 ? -12.338 5.979 3.797 1.00 19.25 4 ALA D N 1
ATOM 1508 C CA . ALA D 1 5 ? -13.592 5.319 3.446 1.00 19.61 4 ALA D CA 1
ATOM 1509 C C . ALA D 1 5 ? -14.326 6.077 2.354 1.00 19.50 4 ALA D C 1
ATOM 1510 O O . ALA D 1 5 ? -14.878 5.474 1.429 1.00 19.11 4 ALA D O 1
ATOM 1517 N N . GLN D 1 6 ? -14.357 7.400 2.442 1.00 20.09 5 GLN D N 1
ATOM 1518 C CA . GLN D 1 6 ? -15.069 8.167 1.428 1.00 21.24 5 GLN D CA 1
ATOM 1519 C C . GLN D 1 6 ? -14.420 7.997 0.053 1.00 18.87 5 GLN D C 1
ATOM 1520 O O . GLN D 1 6 ? -15.111 7.889 -0.971 1.00 19.67 5 GLN D O 1
ATOM 1534 N N . ALA D 1 7 ? -13.089 8.021 -0.002 1.00 18.11 6 ALA D N 1
ATOM 1535 C CA . ALA D 1 7 ? -12.424 7.872 -1.291 1.00 18.10 6 ALA D CA 1
ATOM 1536 C C . ALA D 1 7 ? -12.710 6.504 -1.889 1.00 16.97 6 ALA D C 1
ATOM 1537 O O . ALA D 1 7 ? -12.977 6.390 -3.086 1.00 16.79 6 ALA D O 1
ATOM 1544 N N . LEU D 1 8 ? -12.691 5.449 -1.057 1.00 16.49 7 LEU D N 1
ATOM 1545 C CA . LEU D 1 8 ? -12.995 4.119 -1.586 1.00 16.05 7 LEU D CA 1
ATOM 1546 C C . LEU D 1 8 ? -14.434 4.030 -2.064 1.00 16.41 7 LEU D C 1
ATOM 1547 O O . LEU D 1 8 ? -14.711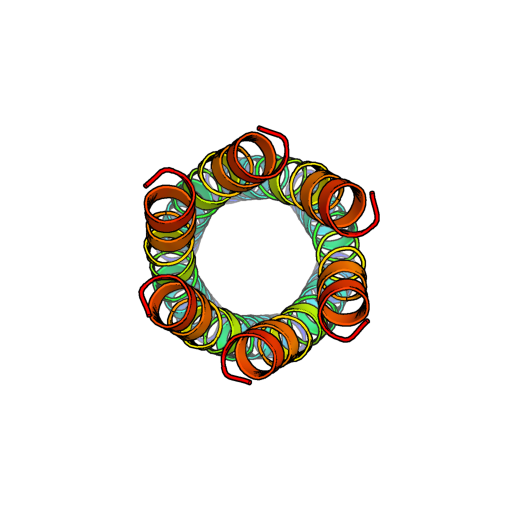 3.400 -3.086 1.00 16.32 7 LEU D O 1
ATOM 1563 N N . LYS D 1 9 ? -15.368 4.684 -1.371 1.00 17.09 8 LYS D N 1
ATOM 1564 C CA . LYS D 1 9 ? -16.746 4.695 -1.853 1.00 17.75 8 LYS D CA 1
ATOM 1565 C C . LYS D 1 9 ? -16.849 5.404 -3.200 1.00 17.31 8 LYS D C 1
ATOM 1566 O O . LYS D 1 9 ? -17.594 4.973 -4.087 1.00 17.58 8 LYS D O 1
ATOM 1585 N N . GLU D 1 10 ? -16.100 6.488 -3.379 1.00 17.95 9 GLU D N 1
ATOM 1586 C CA . GLU D 1 10 ? -16.091 7.196 -4.655 1.00 17.70 9 GLU D CA 1
ATOM 1587 C C . GLU D 1 10 ? -15.458 6.358 -5.767 1.00 16.27 9 GLU D C 1
ATOM 1588 O O . GLU D 1 10 ? -15.939 6.365 -6.908 1.00 16.76 9 GLU D O 1
ATOM 1600 N N . ILE D 1 11 ? -14.385 5.629 -5.462 1.00 16.40 10 ILE D N 1
ATOM 1601 C CA . ILE D 1 11 ? -13.792 4.717 -6.439 1.00 15.33 10 ILE D CA 1
ATOM 1602 C C . ILE D 1 11 ? -14.790 3.638 -6.816 1.00 15.11 10 ILE D C 1
ATOM 1603 O O . ILE D 1 11 ? -14.926 3.286 -7.991 1.00 15.62 10 ILE D O 1
ATOM 1619 N N . ALA D 1 12 ? -15.517 3.104 -5.832 1.00 16.05 11 ALA D N 1
ATOM 1620 C CA . ALA D 1 12 ? -16.538 2.103 -6.137 1.00 16.39 11 ALA D CA 1
ATOM 1621 C C . ALA D 1 12 ? -17.590 2.657 -7.104 1.00 15.96 11 ALA D C 1
ATOM 1622 O O . ALA D 1 12 ? -17.929 2.015 -8.105 1.00 16.65 11 ALA D O 1
ATOM 1629 N N . LYS D 1 13 ? -18.127 3.844 -6.816 1.00 16.33 12 LYS D N 1
ATOM 1630 C CA . LYS D 1 13 ? -19.149 4.416 -7.683 1.00 16.81 12 LYS D CA 1
ATOM 1631 C C . LYS D 1 13 ? -18.617 4.628 -9.097 1.00 16.19 12 LYS D C 1
ATOM 1632 O O . LYS D 1 13 ? -19.285 4.293 -10.084 1.00 16.98 12 LYS D O 1
ATOM 1651 N N . ALA D 1 14 ? -17.410 5.173 -9.217 1.00 15.27 13 ALA D N 1
ATOM 1652 C CA . ALA D 1 14 ? -16.846 5.428 -10.541 1.00 16.03 13 ALA D CA 1
ATOM 1653 C C . ALA D 1 14 ? -16.534 4.137 -11.286 1.00 14.61 13 ALA D C 1
ATOM 1654 O O . ALA D 1 14 ? -16.730 4.064 -12.499 1.00 15.39 13 ALA D O 1
ATOM 1661 N N A THR D 1 15 ? -16.044 3.122 -10.580 0.64 14.20 14 THR D N 1
ATOM 1662 N N B THR D 1 15 ? -16.034 3.106 -10.600 0.36 15.46 14 THR D N 1
ATOM 1663 C CA A THR D 1 15 ? -15.749 1.846 -11.219 0.64 14.09 14 THR D CA 1
ATOM 1664 C CA B THR D 1 15 ? -15.765 1.859 -11.316 0.36 16.10 14 THR D CA 1
ATOM 1665 C C A THR D 1 15 ? -17.026 1.182 -11.740 0.64 14.01 14 THR D C 1
ATOM 1666 C C B THR D 1 15 ? -17.051 1.187 -11.775 0.36 15.01 14 THR D C 1
ATOM 1667 O O A THR D 1 15 ? -17.030 0.587 -12.828 0.64 13.76 14 THR D O 1
ATOM 1668 O O B THR D 1 15 ? -17.078 0.569 -12.848 0.36 15.02 14 THR D O 1
ATOM 1689 N N . LYS D 1 16 ? -18.125 1.294 -10.994 1.00 14.34 15 LYS D N 1
ATOM 1690 C CA . LYS D 1 16 ? -19.410 0.795 -11.474 1.00 14.86 15 LYS D CA 1
ATOM 1691 C C . LYS D 1 16 ? -19.824 1.517 -12.745 1.00 14.78 15 LYS D C 1
ATOM 1692 O O . LYS D 1 16 ? -20.356 0.904 -13.670 1.00 15.93 15 LYS D O 1
ATOM 1706 N N . GLU D 1 17 ? -19.5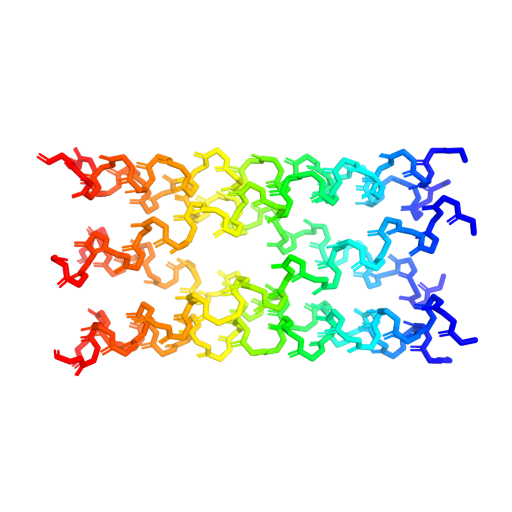73 2.826 -12.813 1.00 15.19 16 GLU D N 1
ATOM 1707 C CA . GLU D 1 17 ? -19.910 3.573 -14.021 1.00 15.75 16 GLU D CA 1
ATOM 1708 C C . GLU D 1 17 ? -19.046 3.160 -15.206 1.00 14.79 16 GLU D C 1
ATOM 1709 O O . GLU D 1 17 ? -19.541 3.065 -16.337 1.00 15.28 16 GLU D O 1
ATOM 1721 N N . ILE D 1 18 ? -17.753 2.910 -14.979 1.00 14.16 17 ILE D N 1
ATOM 1722 C CA . ILE D 1 18 ? -16.892 2.396 -16.037 1.00 13.78 17 ILE D CA 1
ATOM 1723 C C . ILE D 1 18 ? -17.401 1.052 -16.532 1.00 13.60 17 ILE D C 1
ATOM 1724 O O . ILE D 1 18 ? -17.453 0.809 -17.743 1.00 14.62 17 ILE D O 1
ATOM 1740 N N . ALA D 1 19 ? -17.797 0.175 -15.608 1.00 14.26 18 ALA D N 1
ATOM 1741 C CA . ALA D 1 19 ? -18.324 -1.125 -15.993 1.00 14.22 18 ALA D CA 1
ATOM 1742 C C . ALA D 1 19 ? -19.531 -0.967 -16.902 1.00 14.23 18 ALA D C 1
ATOM 1743 O O . ALA D 1 19 ? -19.608 -1.600 -17.962 1.00 15.01 18 ALA D O 1
ATOM 1750 N N . TRP D 1 20 ? -20.476 -0.106 -16.532 1.00 14.77 19 TRP D N 1
ATOM 1751 C CA A TRP D 1 20 ? -21.666 0.051 -17.350 0.65 14.77 19 TRP D CA 1
ATOM 1752 C CA B TRP D 1 20 ? -21.673 0.063 -17.356 0.35 15.18 19 TRP D CA 1
ATOM 1753 C C . TRP D 1 20 ? -21.314 0.601 -18.731 1.00 14.55 19 TRP D C 1
ATOM 1754 O O . TRP D 1 20 ? -21.805 0.110 -19.763 1.00 15.66 19 TRP D O 1
ATOM 1795 N N . ALA D 1 21 ? -20.441 1.610 -18.792 1.00 13.65 20 ALA D N 1
ATOM 1796 C CA . ALA D 1 21 ? -20.076 2.207 -20.071 1.00 14.08 20 ALA D CA 1
ATOM 1797 C C . ALA D 1 21 ? -19.323 1.219 -20.949 1.00 13.51 20 ALA D C 1
ATOM 1798 O O . ALA D 1 21 ? -19.518 1.194 -22.170 1.00 14.23 20 ALA D O 1
ATOM 1805 N N A THR D 1 22 ? -18.474 0.397 -20.346 0.76 13.60 21 THR D N 1
ATOM 1806 N N B THR D 1 22 ? -18.469 0.376 -20.364 0.24 13.42 21 THR D N 1
ATOM 1807 C CA A THR D 1 22 ? -17.744 -0.608 -21.109 0.76 13.54 21 THR D CA 1
ATOM 1808 C CA B THR D 1 22 ? -17.763 -0.601 -21.191 0.24 13.12 21 THR D CA 1
ATOM 1809 C C A THR D 1 22 ? -18.698 -1.658 -21.684 0.76 13.07 21 THR D C 1
ATOM 1810 C C B THR D 1 22 ? -18.712 -1.675 -21.711 0.24 13.59 21 THR D C 1
ATOM 1811 O O A THR D 1 22 ? -18.545 -2.096 -22.833 0.76 13.69 21 THR D O 1
ATOM 1812 O O B THR D 1 22 ? -18.553 -2.163 -22.837 0.24 13.83 21 THR D O 1
ATOM 1833 N N . LYS D 1 23 ? -19.707 -2.059 -20.909 1.00 13.97 22 LYS D N 1
ATOM 1834 C CA . LYS D 1 23 ? -20.756 -2.940 -21.416 1.00 14.50 22 LYS D CA 1
ATOM 1835 C C . LYS D 1 23 ? -21.491 -2.310 -22.589 1.00 14.22 22 LYS D C 1
ATOM 1836 O O . LYS D 1 23 ? -21.790 -2.993 -23.576 1.00 15.20 22 LYS D O 1
ATOM 1856 N N . GLU D 1 24 ? -21.760 -1.003 -22.516 1.00 14.54 23 GLU D N 1
ATOM 1857 C CA . GLU D 1 24 ? -22.432 -0.328 -23.632 1.00 15.27 23 GLU D CA 1
ATOM 1858 C C . GLU D 1 24 ? -21.561 -0.307 -24.884 1.00 14.64 23 GLU D C 1
ATOM 1859 O O . GLU D 1 24 ? -22.069 -0.467 -26.000 1.00 16.23 23 GLU D O 1
ATOM 1871 N N . ILE D 1 25 ? -20.254 -0.104 -24.722 1.00 15.17 24 ILE D N 1
ATOM 1872 C CA . ILE D 1 25 ? -19.322 -0.136 -25.845 1.00 14.80 24 ILE D CA 1
ATOM 1873 C C . ILE D 1 25 ? -19.330 -1.515 -26.496 1.00 14.76 24 ILE D C 1
ATOM 1874 O O . ILE D 1 25 ? -19.414 -1.637 -27.722 1.00 16.34 24 ILE D O 1
ATOM 1890 N N . ALA D 1 26 ? -19.220 -2.571 -25.676 1.00 15.33 25 ALA D N 1
ATOM 1891 C CA . ALA D 1 26 ? -19.237 -3.927 -26.205 1.00 15.70 25 ALA D CA 1
ATOM 1892 C C . ALA D 1 26 ? -20.510 -4.179 -26.999 1.00 16.84 25 ALA D C 1
ATOM 1893 O O . ALA D 1 26 ? -20.465 -4.698 -28.124 1.00 18.79 25 ALA D O 1
ATOM 1900 N N . GLN D 1 27 ? -21.646 -3.753 -26.465 1.00 17.12 26 GLN D N 1
ATOM 1901 C CA . GLN D 1 27 ? -22.913 -3.976 -27.139 1.00 19.10 26 GLN D CA 1
ATOM 1902 C C . GLN D 1 27 ? -22.979 -3.199 -28.451 1.00 18.44 26 GLN D C 1
ATOM 1903 O O . GLN 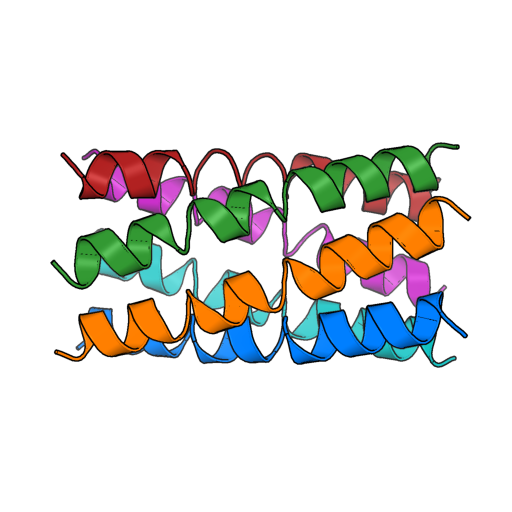D 1 27 ? -23.465 -3.716 -29.470 1.00 21.32 26 GLN D O 1
ATOM 1917 N N . ALA D 1 28 ? -22.474 -1.961 -28.458 1.00 18.40 27 ALA D N 1
ATOM 1918 C CA . ALA D 1 28 ? -22.470 -1.164 -29.680 1.00 19.92 27 ALA D CA 1
ATOM 1919 C C . ALA D 1 28 ? -21.625 -1.827 -30.756 1.00 21.32 27 ALA D C 1
ATOM 1920 O O . ALA D 1 28 ? -22.010 -1.855 -31.924 1.00 25.39 27 ALA D O 1
ATOM 1927 N N . LEU D 1 29 ? -20.465 -2.365 -30.383 1.00 21.41 28 LEU D N 1
ATOM 1928 C CA . LEU D 1 29 ? -19.563 -2.986 -31.343 1.00 23.14 28 LEU D CA 1
ATOM 1929 C C . LEU D 1 29 ? -20.128 -4.285 -31.887 1.00 30.10 28 LEU D C 1
ATOM 1930 O O . LEU D 1 29 ? -19.782 -4.685 -33.004 1.00 33.29 28 LEU D O 1
ATOM 1946 N N . LYS D 1 30 ? -20.949 -4.984 -31.107 1.00 35.48 29 LYS D N 1
ATOM 1947 C CA . LYS D 1 30 ? -21.609 -6.158 -31.649 1.00 42.42 29 LYS D CA 1
ATOM 1948 C C . LYS D 1 30 ? -22.802 -5.810 -32.524 1.00 45.75 29 LYS D C 1
ATOM 1949 O O . LYS D 1 30 ? -23.378 -6.716 -33.135 1.00 46.13 29 LYS D O 1
ATOM 1968 N N . GLY D 1 31 ? -23.216 -4.550 -32.560 1.00 48.68 30 GLY D N 1
ATOM 1969 C CA . GLY D 1 31 ? -24.323 -4.140 -33.396 1.00 51.78 30 GLY D CA 1
ATOM 1970 C C . GLY D 1 31 ? -25.347 -3.337 -32.618 1.00 53.84 30 GLY D C 1
ATOM 1971 O O . GLY D 1 31 ? -26.011 -2.468 -33.185 1.00 55.81 30 GLY D O 1
ATOM 1979 N N . GLY E 1 2 ? -2.841 9.757 5.659 1.00 58.12 1 GLY E N 1
ATOM 1980 C CA . GLY E 1 2 ? -1.667 10.485 5.217 1.00 51.69 1 GLY E CA 1
ATOM 1981 C C . GLY E 1 2 ? -1.448 10.224 3.740 1.00 45.07 1 GLY E C 1
ATOM 1982 O O . GLY E 1 2 ? -2.289 10.558 2.906 1.00 42.98 1 GLY E O 1
ATOM 1986 N N . GLU E 1 3 ? -0.292 9.642 3.425 1.00 40.69 2 GLU E N 1
ATOM 1987 C CA . GLU E 1 3 ? 0.045 9.337 2.040 1.00 39.46 2 GLU E CA 1
ATOM 1988 C C . GLU E 1 3 ? -1.026 8.451 1.419 1.00 32.76 2 GLU E C 1
ATOM 1989 O O . GLU E 1 3 ? -1.377 8.606 0.238 1.00 29.19 2 GLU E O 1
ATOM 2001 N N . ILE E 1 4 ? -1.522 7.482 2.190 1.00 29.63 3 ILE E N 1
ATOM 2002 C CA . ILE E 1 4 ? -2.532 6.554 1.684 1.00 26.83 3 ILE E CA 1
ATOM 2003 C C . ILE E 1 4 ? -3.808 7.305 1.327 1.00 24.40 3 ILE E C 1
ATOM 2004 O O . ILE E 1 4 ? -4.376 7.118 0.243 1.00 23.73 3 ILE E O 1
ATOM 2020 N N . ALA E 1 5 ? -4.278 8.175 2.227 1.00 24.63 4 ALA E N 1
ATOM 2021 C CA . ALA E 1 5 ? -5.480 8.951 1.932 1.00 25.07 4 ALA E CA 1
ATOM 2022 C C . ALA E 1 5 ? -5.293 9.821 0.687 1.00 24.04 4 ALA E C 1
ATOM 2023 O O . ALA E 1 5 ? -6.183 9.889 -0.174 1.00 23.02 4 ALA E O 1
ATOM 2030 N N . GLN E 1 6 ? -4.132 10.469 0.552 1.00 23.95 5 GLN E N 1
ATOM 2031 C CA . GLN E 1 6 ? -3.899 11.334 -0.601 1.00 24.97 5 GLN E CA 1
ATOM 2032 C C . GLN E 1 6 ? -3.907 10.531 -1.894 1.00 21.98 5 GLN E C 1
ATOM 2033 O O . GLN E 1 6 ? -4.502 10.955 -2.887 1.00 22.41 5 GLN E O 1
ATOM 2047 N N . ALA E 1 7 ? -3.254 9.369 -1.897 1.00 21.04 6 ALA E N 1
ATOM 2048 C CA . ALA E 1 7 ? -3.216 8.531 -3.091 1.00 20.75 6 ALA E CA 1
ATOM 2049 C C . ALA E 1 7 ? -4.612 8.048 -3.465 1.00 18.70 6 ALA E C 1
ATOM 2050 O O . ALA E 1 7 ? -4.991 8.070 -4.645 1.00 19.26 6 ALA E O 1
ATOM 2057 N N . LEU E 1 8 ? -5.403 7.635 -2.459 1.00 18.82 7 LEU E N 1
ATOM 2058 C CA . LEU E 1 8 ? -6.764 7.185 -2.744 1.00 17.65 7 LEU E CA 1
ATOM 2059 C C . LEU E 1 8 ? -7.627 8.322 -3.280 1.00 18.05 7 LEU E C 1
ATOM 2060 O O . LEU E 1 8 ? -8.458 8.102 -4.167 1.00 18.29 7 LEU E O 1
ATOM 2076 N N . LYS E 1 9 ? -7.443 9.541 -2.782 1.00 19.02 8 LYS E N 1
ATOM 2077 C CA . LYS E 1 9 ? -8.186 10.666 -3.335 1.00 21.46 8 LYS E CA 1
ATOM 2078 C C . LYS E 1 9 ? -7.814 10.905 -4.793 1.00 20.40 8 LYS E C 1
ATOM 2079 O O . LYS E 1 9 ? -8.681 11.208 -5.617 1.00 20.61 8 LYS E O 1
ATOM 2092 N N . GLU E 1 10 ? -6.529 10.747 -5.133 1.00 20.24 9 GLU E N 1
ATOM 2093 C CA . GLU E 1 10 ? -6.088 10.903 -6.511 1.00 21.16 9 GLU E CA 1
ATOM 2094 C C . GLU E 1 10 ? -6.642 9.795 -7.396 1.00 19.94 9 GLU E C 1
ATOM 2095 O O . GLU E 1 10 ? -7.071 10.064 -8.522 1.00 19.66 9 GLU E O 1
ATOM 2107 N N . ILE E 1 11 ? -6.671 8.554 -6.905 1.00 18.66 10 ILE E N 1
ATOM 2108 C CA . ILE E 1 11 ? -7.295 7.467 -7.657 1.00 17.25 10 ILE E CA 1
ATOM 2109 C C . ILE E 1 11 ? -8.780 7.747 -7.879 1.00 17.12 10 ILE E C 1
ATOM 2110 O O . ILE E 1 11 ? -9.308 7.522 -8.971 1.00 17.89 10 ILE E O 1
ATOM 2126 N N . ALA E 1 12 ? -9.477 8.246 -6.859 1.00 17.38 11 ALA E N 1
ATOM 2127 C CA . ALA E 1 12 ? -10.899 8.557 -7.007 1.00 17.54 11 ALA E CA 1
ATOM 2128 C C . ALA E 1 12 ? -11.121 9.601 -8.095 1.00 18.25 11 ALA E C 1
ATOM 2129 O O . ALA E 1 12 ? -12.002 9.457 -8.948 1.00 19.14 11 ALA E O 1
ATOM 2136 N N A LYS E 1 13 ? -10.316 10.663 -8.089 0.27 18.11 12 LYS E N 1
ATOM 2137 N N B LYS E 1 13 ? -10.322 10.661 -8.088 0.73 18.41 12 LYS E N 1
ATOM 2138 C CA A LYS E 1 13 ? -10.450 11.698 -9.107 0.27 18.70 12 LYS E CA 1
ATOM 2139 C CA B LYS E 1 13 ? -10.460 11.692 -9.108 0.73 20.91 12 LYS E CA 1
ATOM 2140 C C A LYS E 1 13 ? -10.198 11.135 -10.502 0.27 18.71 12 LYS E C 1
ATOM 2141 C C B LYS E 1 13 ? -10.198 11.134 -10.506 0.73 19.54 12 LYS E C 1
ATOM 2142 O O A LYS E 1 13 ? -10.955 11.406 -11.443 0.27 19.36 12 LYS E O 1
ATOM 2143 O O B LYS E 1 13 ? -10.937 11.422 -11.458 0.73 21.41 12 LYS E O 1
ATOM 2156 N N . ALA E 1 14 ? -9.126 10.357 -10.659 1.00 18.95 13 ALA E N 1
ATOM 2157 C CA . ALA E 1 14 ? -8.790 9.832 -11.979 1.00 19.43 13 ALA E CA 1
ATOM 2158 C C . ALA E 1 14 ? -9.825 8.820 -12.461 1.00 17.19 13 ALA E C 1
ATOM 2159 O O . ALA E 1 14 ? -10.170 8.800 -13.646 1.00 17.56 13 ALA E O 1
ATOM 2167 N N A THR E 1 15 ? -10.346 7.998 -11.555 0.64 16.52 14 THR E N 1
ATOM 2168 N N B THR E 1 15 ? -10.378 8.006 -11.559 0.36 16.51 14 THR E N 1
ATOM 2169 C CA A THR E 1 15 ? -11.363 7.026 -11.939 0.64 16.50 14 THR E CA 1
ATOM 2170 C CA B THR E 1 15 ? -11.376 7.028 -11.993 0.36 16.20 14 THR E CA 1
ATOM 2171 C C A THR E 1 15 ? -12.648 7.719 -12.394 0.64 16.90 14 THR E C 1
ATOM 2172 C C B THR E 1 15 ? -12.700 7.688 -12.359 0.36 16.81 14 THR E C 1
ATOM 2173 O O A THR E 1 15 ? -13.269 7.303 -13.380 0.64 16.56 14 THR E O 1
ATOM 2174 O O B THR E 1 15 ? -13.420 7.188 -13.232 0.36 17.04 14 THR E O 1
ATOM 2195 N N . LYS E 1 16 ? -13.035 8.809 -11.721 1.00 17.49 15 LYS E N 1
ATOM 2196 C CA . LYS E 1 16 ? -14.192 9.581 -12.164 1.00 17.40 15 LYS E CA 1
ATOM 2197 C C . LYS E 1 16 ? -13.971 10.116 -13.574 1.00 17.53 15 LYS E C 1
ATOM 2198 O O . LYS E 1 16 ? -14.903 10.162 -14.380 1.00 18.54 15 LYS E O 1
ATOM 2212 N N . GLU E 1 17 ? -12.748 10.559 -13.881 1.00 17.28 16 GLU E N 1
ATOM 2213 C CA . GLU E 1 17 ? -12.456 11.033 -15.229 1.00 18.58 16 GLU E CA 1
ATOM 2214 C C . GLU E 1 17 ? -12.514 9.900 -16.249 1.00 17.35 16 GLU E C 1
ATOM 2215 O O . GLU E 1 17 ? -13.014 10.097 -17.361 1.00 18.17 16 GLU E O 1
AT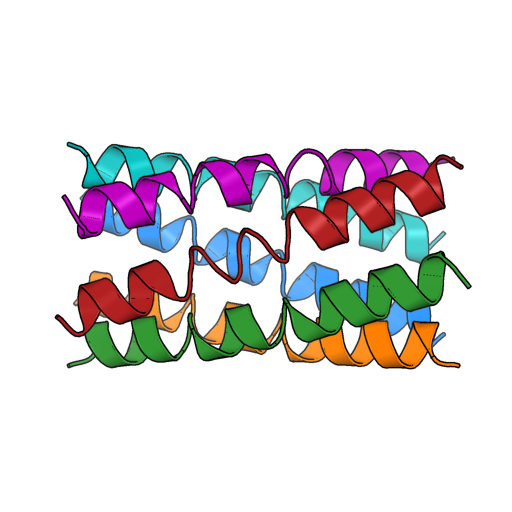OM 2227 N N . ILE E 1 18 ? -12.017 8.710 -15.900 1.00 15.85 17 ILE E N 1
ATOM 2228 C CA . ILE E 1 18 ? -12.138 7.568 -16.801 1.00 16.15 17 ILE E CA 1
ATOM 2229 C C . ILE E 1 18 ? -13.608 7.240 -17.042 1.00 15.73 17 ILE E C 1
ATOM 2230 O O . ILE E 1 18 ? -14.016 6.938 -18.167 1.00 16.20 17 ILE E O 1
ATOM 2246 N N . ALA E 1 19 ? -14.426 7.280 -15.987 1.00 15.95 18 ALA E N 1
ATOM 2247 C CA . ALA E 1 19 ? -15.849 7.007 -16.160 1.00 15.76 18 ALA E CA 1
ATOM 2248 C C . ALA E 1 19 ? -16.474 7.976 -17.147 1.00 16.93 18 ALA E C 1
ATOM 2249 O O . ALA E 1 19 ? -17.176 7.559 -18.078 1.00 17.08 18 ALA E O 1
ATOM 2256 N N . TRP E 1 20 ? -16.221 9.274 -16.966 1.00 17.21 19 TRP E N 1
ATOM 2257 C CA . TRP E 1 20 ? -16.748 10.292 -17.869 1.00 19.56 19 TRP E CA 1
ATOM 2258 C C . TRP E 1 20 ? -16.310 10.023 -19.305 1.00 18.17 19 TRP E C 1
ATOM 2259 O O . TRP E 1 20 ? -17.122 10.044 -20.244 1.00 17.82 19 TRP E O 1
ATOM 2280 N N . ALA E 1 21 ? -15.016 9.786 -19.506 1.00 17.11 20 ALA E N 1
ATOM 2281 C CA . ALA E 1 21 ? -14.499 9.617 -20.861 1.00 17.81 20 ALA E CA 1
ATOM 2282 C C . ALA E 1 21 ? -15.015 8.336 -21.501 1.00 16.15 20 ALA E C 1
ATOM 2283 O O . ALA E 1 21 ? -15.273 8.295 -22.705 1.00 16.63 20 ALA E O 1
ATOM 2290 N N A THR E 1 22 ? -15.167 7.272 -20.717 0.82 15.60 21 THR E N 1
ATOM 2291 N N B THR E 1 22 ? -15.169 7.265 -20.720 0.18 15.95 21 THR E N 1
ATOM 2292 C CA A THR E 1 22 ? -15.686 6.022 -21.259 0.82 14.88 21 THR E CA 1
ATOM 2293 C CA B THR E 1 22 ? -15.691 6.034 -21.305 0.18 15.81 21 THR E CA 1
ATOM 2294 C C A THR E 1 22 ? -17.148 6.171 -21.665 0.82 15.28 21 THR E C 1
ATOM 2295 C C B THR E 1 22 ? -17.157 6.175 -21.679 0.18 16.01 21 THR E C 1
ATOM 2296 O O A THR E 1 22 ? -17.576 5.614 -22.681 0.82 15.37 21 THR E O 1
ATOM 2297 O O B THR E 1 22 ? -17.599 5.594 -22.678 0.18 16.07 21 THR E O 1
ATOM 2318 N N . LYS E 1 23 ? -17.921 6.934 -20.895 1.00 16.19 22 LYS E N 1
ATOM 2319 C CA . LYS E 1 23 ? -19.286 7.257 -21.297 1.00 18.33 22 LYS E CA 1
ATOM 2320 C C . LYS E 1 23 ? -19.300 8.001 -22.630 1.00 17.87 22 LYS E C 1
ATOM 2321 O O . LYS E 1 23 ? -20.178 7.771 -23.473 1.00 19.63 22 LYS E O 1
ATOM 2341 N N . GLU E 1 24 ? -18.346 8.918 -22.833 1.00 17.00 23 GLU E N 1
ATOM 2342 C CA . GLU E 1 24 ? -18.255 9.633 -24.108 1.00 18.36 23 GLU E CA 1
ATOM 2343 C C . GLU E 1 24 ? -17.913 8.686 -25.255 1.00 18.08 23 GLU E C 1
ATOM 2344 O O . GLU E 1 24 ? -18.424 8.850 -26.370 1.00 20.74 23 GLU E O 1
ATOM 2356 N N . ILE E 1 25 ? -17.030 7.709 -25.022 1.00 16.62 24 ILE E N 1
ATOM 2357 C CA . ILE E 1 25 ? -16.742 6.712 -26.049 1.00 16.23 24 ILE E CA 1
ATOM 2358 C C . ILE E 1 25 ? -18.014 5.958 -26.403 1.00 17.04 24 ILE E C 1
ATOM 2359 O O . ILE E 1 25 ? -18.336 5.771 -27.584 1.00 19.16 24 ILE E O 1
ATOM 2375 N N . ALA E 1 26 ? -18.754 5.500 -25.387 1.00 17.53 25 ALA E N 1
ATOM 2376 C CA . ALA E 1 26 ? -19.998 4.770 -25.625 1.00 19.56 25 ALA E CA 1
ATOM 2377 C C . ALA E 1 26 ? -20.968 5.603 -26.449 1.00 21.96 25 ALA E C 1
ATOM 2378 O O . ALA E 1 26 ? -21.580 5.104 -27.404 1.00 22.17 25 ALA E O 1
ATOM 2385 N N . GLN E 1 27 ? -21.127 6.880 -26.095 1.00 23.49 26 GLN E N 1
ATOM 2386 C CA . GLN E 1 27 ? -22.037 7.737 -26.841 1.00 28.71 26 GLN E CA 1
ATOM 2387 C C . GLN E 1 27 ? -21.579 7.903 -28.278 1.00 29.15 26 GLN E C 1
ATOM 2388 O O . GLN E 1 27 ? -22.402 7.901 -29.202 1.00 30.69 26 GLN E O 1
ATOM 2402 N N . ALA E 1 28 ? -20.277 8.060 -28.494 1.00 28.30 27 ALA E N 1
ATOM 2403 C CA . ALA E 1 28 ? -19.777 8.231 -29.851 1.00 29.50 27 ALA E CA 1
ATOM 2404 C C . ALA E 1 28 ? -20.092 7.004 -30.690 1.00 30.25 27 ALA E C 1
ATOM 2405 O O . ALA E 1 28 ? -20.562 7.116 -31.828 1.00 33.65 27 ALA E O 1
ATOM 2412 N N . LEU E 1 29 ? -19.857 5.816 -30.134 1.00 27.90 28 LEU E N 1
ATOM 2413 C CA . LEU E 1 29 ? -20.096 4.588 -30.884 1.00 28.22 28 LEU E CA 1
ATOM 2414 C C . LEU E 1 29 ? -21.583 4.328 -31.080 1.00 32.79 28 LEU E C 1
ATOM 2415 O O . LEU E 1 29 ? -21.981 3.752 -32.097 1.00 34.62 28 LEU E O 1
ATOM 2431 N N . LYS E 1 30 ? -22.416 4.733 -30.127 1.00 34.97 29 LYS E N 1
ATOM 2432 C CA . LYS E 1 30 ? -23.853 4.631 -30.308 1.00 39.20 29 LYS E CA 1
ATOM 2433 C C . LYS E 1 30 ? -24.387 5.753 -31.188 1.00 47.84 29 LYS E C 1
ATOM 2434 O O . LYS E 1 30 ? -25.523 5.660 -31.669 1.00 51.28 29 LYS E O 1
ATOM 2453 N N . GLY E 1 31 ? -23.580 6.784 -31.435 1.00 52.59 30 GLY E N 1
ATOM 2454 C CA . GLY E 1 31 ? -23.946 7.893 -32.297 1.00 56.98 30 GLY E CA 1
ATOM 2455 C C . GLY E 1 31 ? -23.751 7.595 -33.768 1.00 60.22 30 GLY E C 1
ATOM 2456 O O . GLY E 1 31 ? -23.313 6.493 -34.100 1.00 61.30 30 GLY E O 1
ATOM 2464 N N . GLY F 1 2 ? 4.403 3.076 4.034 1.00 45.33 1 GLY F N 1
ATOM 2465 C CA . GLY F 1 2 ? 5.385 2.122 3.539 1.00 42.81 1 GLY F CA 1
ATOM 2466 C C . GLY F 1 2 ? 5.066 1.543 2.163 1.00 39.35 1 GLY F C 1
ATOM 2467 O O . GLY F 1 2 ? 4.756 2.292 1.227 1.00 39.90 1 GLY F O 1
ATOM 2471 N N . GLU F 1 3 ? 5.113 0.209 2.041 1.00 40.66 2 GLU F N 1
ATOM 2472 C CA . GLU F 1 3 ? 4.858 -0.435 0.753 1.00 40.74 2 GLU F CA 1
ATOM 2473 C C . GLU F 1 3 ? 3.456 -0.146 0.252 1.00 34.91 2 GLU F C 1
ATOM 2474 O O . GLU F 1 3 ? 3.251 0.042 -0.947 1.00 34.46 2 GLU F O 1
ATOM 2486 N N . ILE F 1 4 ? 2.468 -0.164 1.138 1.00 32.51 3 ILE F N 1
ATOM 2487 C CA . ILE F 1 4 ? 1.093 0.067 0.706 1.00 29.80 3 ILE F CA 1
ATOM 2488 C C . ILE F 1 4 ? 0.963 1.457 0.107 1.00 28.08 3 ILE F C 1
ATOM 2489 O O . ILE F 1 4 ? 0.386 1.638 -0.970 1.00 25.69 3 ILE F O 1
ATOM 2505 N N . ALA F 1 5 ? 1.520 2.461 0.777 1.00 28.01 4 ALA F N 1
ATOM 2506 C CA . ALA F 1 5 ? 1.439 3.811 0.236 1.00 28.04 4 ALA F CA 1
ATOM 2507 C C . ALA F 1 5 ? 2.134 3.900 -1.115 1.00 26.30 4 ALA F C 1
ATOM 2508 O O . ALA F 1 5 ? 1.625 4.536 -2.038 1.00 26.53 4 ALA F O 1
ATOM 2515 N N . GLN F 1 6 ? 3.303 3.272 -1.248 1.00 27.33 5 GLN F N 1
ATOM 2516 C CA . GLN F 1 6 ? 4.030 3.349 -2.510 1.00 27.51 5 GLN F CA 1
ATOM 2517 C C . GLN F 1 6 ? 3.249 2.708 -3.649 1.00 25.37 5 GLN F C 1
ATOM 2518 O O . GLN F 1 6 ? 3.230 3.237 -4.763 1.00 24.81 5 GLN F O 1
ATOM 2532 N N . ALA F 1 7 ? 2.636 1.548 -3.403 1.00 23.88 6 ALA F N 1
ATOM 2533 C CA . ALA F 1 7 ? 1.839 0.899 -4.438 1.00 22.55 6 ALA F CA 1
ATOM 2534 C C . ALA F 1 7 ? 0.658 1.766 -4.828 1.00 21.05 6 ALA F C 1
ATOM 2535 O O . ALA F 1 7 ? 0.330 1.874 -6.007 1.00 20.12 6 ALA F O 1
ATOM 2542 N N . LEU F 1 8 ? 0.001 2.381 -3.844 1.00 20.64 7 LEU F N 1
ATOM 2543 C CA . LEU F 1 8 ? -1.136 3.249 -4.144 1.00 19.74 7 LEU F CA 1
ATOM 2544 C C . LEU F 1 8 ? -0.706 4.475 -4.937 1.00 20.17 7 LEU F C 1
ATOM 2545 O O . LEU F 1 8 ? -1.424 4.917 -5.835 1.00 20.17 7 LEU F O 1
ATOM 2561 N N . LYS F 1 9 ? 0.482 5.016 -4.655 1.00 20.98 8 LYS F N 1
ATOM 2562 C CA . LYS F 1 9 ? 0.995 6.141 -5.438 1.00 21.52 8 LYS F CA 1
ATOM 2563 C C . LYS F 1 9 ? 1.250 5.729 -6.884 1.00 20.95 8 LYS F C 1
ATOM 2564 O O . LYS F 1 9 ? 0.988 6.500 -7.817 1.00 21.28 8 LYS F O 1
ATOM 2583 N N . GLU F 1 10 ? 1.759 4.512 -7.088 1.00 20.35 9 GLU F N 1
ATOM 2584 C CA . GLU F 1 10 ? 1.963 4.013 -8.446 1.00 20.50 9 GLU F CA 1
ATOM 2585 C C . GLU F 1 10 ? 0.633 3.795 -9.167 1.00 19.17 9 GLU F C 1
ATOM 2586 O O . GLU F 1 10 ? 0.505 4.100 -10.363 1.00 18.74 9 GLU F O 1
ATOM 2598 N N . ILE F 1 11 ? -0.370 3.267 -8.455 1.00 18.25 10 ILE F N 1
ATOM 2599 C CA . ILE F 1 11 ? -1.705 3.112 -9.031 1.00 17.51 10 ILE F CA 1
ATOM 2600 C C . ILE F 1 11 ? -2.284 4.469 -9.405 1.00 17.69 10 ILE F C 1
ATOM 2601 O O . ILE F 1 11 ? -2.857 4.637 -10.489 1.00 17.64 10 ILE F O 1
ATOM 2617 N N . ALA F 1 12 ? -2.122 5.470 -8.528 1.00 16.83 11 ALA F N 1
ATOM 2618 C CA . ALA F 1 12 ? -2.630 6.809 -8.834 1.00 18.16 11 ALA F CA 1
ATOM 2619 C C . ALA F 1 12 ? -2.016 7.349 -10.122 1.00 18.66 11 ALA F C 1
ATOM 2620 O O . ALA F 1 12 ? -2.720 7.887 -10.985 1.00 18.63 11 ALA F O 1
ATOM 2627 N N . LYS F 1 13 ? -0.694 7.232 -10.263 1.00 19.49 12 LYS F N 1
ATOM 2628 C CA . LYS F 1 13 ? -0.035 7.751 -11.458 1.00 20.10 12 LYS F CA 1
ATOM 2629 C C . LYS F 1 13 ? -0.535 7.045 -12.709 1.00 18.55 12 LYS F C 1
ATOM 2630 O O . LYS F 1 13 ? -0.798 7.687 -13.741 1.00 19.74 12 LYS F O 1
ATOM 2649 N N . ALA F 1 14 ? -0.643 5.719 -12.651 1.00 17.85 13 ALA F N 1
ATOM 2650 C CA . ALA F 1 14 ? -1.092 4.965 -13.817 1.00 17.42 13 ALA F CA 1
ATOM 2651 C C . ALA F 1 14 ? -2.554 5.266 -14.158 1.00 16.35 13 ALA F C 1
ATOM 2652 O O . ALA F 1 14 ? -2.917 5.344 -15.339 1.00 16.28 13 ALA F O 1
ATOM 2659 N N A THR F 1 15 ? -3.400 5.440 -13.133 0.38 15.27 14 THR F N 1
ATOM 2660 N N B THR F 1 15 ? -3.410 5.458 -13.145 0.62 17.18 14 THR F N 1
ATOM 2661 C CA A THR F 1 15 ? -4.805 5.765 -13.372 0.38 14.85 14 THR F CA 1
ATOM 2662 C CA B THR F 1 15 ? -4.809 5.767 -13.444 0.62 18.08 14 THR F CA 1
ATOM 2663 C C A THR F 1 15 ? -4.937 7.128 -14.049 0.38 15.19 14 THR F C 1
ATOM 2664 C C B THR F 1 15 ? -4.949 7.150 -14.059 0.62 16.74 14 THR F C 1
ATOM 2665 O O A THR F 1 15 ? -5.765 7.301 -14.948 0.38 15.45 14 THR F O 1
ATOM 2666 O O B THR F 1 15 ? -5.799 7.356 -14.929 0.62 17.42 14 THR F O 1
ATOM 2687 N N . LYS F 1 16 ? -4.096 8.097 -13.666 1.00 17.02 15 LYS F N 1
ATOM 2688 C CA . LYS F 1 16 ? -4.093 9.394 -14.342 1.00 18.16 15 LYS F CA 1
ATOM 2689 C C . LYS F 1 16 ? -3.725 9.253 -15.816 1.00 16.95 15 LYS F C 1
ATOM 2690 O O . LYS F 1 16 ? -4.298 9.934 -16.678 1.00 18.43 15 LYS F O 1
ATOM 2710 N N . GLU F 1 17 ? -2.761 8.377 -16.123 1.00 17.38 16 GLU F N 1
ATOM 2711 C CA . GLU F 1 17 ? -2.361 8.137 -17.502 1.00 18.35 16 GLU F CA 1
ATOM 2712 C C . GLU F 1 17 ? -3.491 7.477 -18.286 1.00 16.81 16 GLU F C 1
ATOM 2713 O O . GLU F 1 17 ? -3.719 7.805 -19.455 1.00 17.34 16 GLU F O 1
ATOM 2725 N N . ILE F 1 18 ? -4.220 6.553 -17.663 1.00 16.05 17 ILE F N 1
ATOM 2726 C CA . ILE F 1 18 ? -5.389 5.942 -18.300 1.00 15.00 17 ILE F CA 1
ATOM 2727 C C . ILE F 1 18 ? -6.457 6.988 -18.577 1.00 14.70 17 ILE F C 1
ATOM 2728 O O . ILE F 1 18 ? -7.085 6.980 -19.639 1.00 15.52 17 ILE F O 1
ATOM 2744 N N . ALA F 1 19 ? -6.687 7.895 -17.624 1.00 15.16 18 ALA F N 1
ATOM 2745 C CA . ALA F 1 19 ? -7.650 8.973 -17.826 1.00 15.71 18 ALA F CA 1
ATOM 2746 C C . ALA F 1 19 ? -7.266 9.808 -19.046 1.00 16.02 18 ALA F C 1
ATOM 2747 O O . ALA F 1 19 ? -8.100 10.100 -19.921 1.00 16.32 18 ALA F O 1
ATOM 2754 N N . TRP F 1 20 ? -5.989 10.181 -19.144 1.00 16.26 19 TRP F N 1
ATOM 2755 C CA . TRP F 1 20 ? -5.535 10.960 -20.292 1.00 16.88 19 TRP F CA 1
ATOM 2756 C C . TRP F 1 20 ? -5.788 10.209 -21.594 1.00 16.12 19 TRP F C 1
ATOM 2757 O O . TRP F 1 20 ? -6.312 10.772 -22.565 1.00 16.97 19 TRP F O 1
ATOM 2778 N N . ALA F 1 21 ? -5.405 8.936 -21.637 1.00 16.29 20 ALA F N 1
ATOM 2779 C CA . ALA F 1 21 ? -5.490 8.173 -22.877 1.00 16.09 20 ALA F CA 1
ATOM 2780 C C . ALA F 1 21 ? -6.936 7.927 -23.271 1.00 15.48 20 ALA F C 1
ATOM 2781 O O . ALA F 1 21 ? -7.264 7.925 -24.462 1.00 16.38 20 ALA F O 1
ATOM 2788 N N A THR F 1 22 ? -7.810 7.712 -22.289 0.72 15.55 21 THR F N 1
ATOM 2789 N N B THR F 1 22 ? -7.822 7.720 -22.290 0.28 15.82 21 THR F N 1
ATOM 2790 C CA A THR F 1 22 ? -9.219 7.480 -22.580 0.72 15.19 21 THR F CA 1
ATOM 2791 C CA B THR F 1 22 ? -9.227 7.479 -22.613 0.28 15.74 21 THR F CA 1
ATOM 2792 C C A THR F 1 22 ? -9.860 8.730 -23.176 0.72 14.79 21 THR F C 1
ATOM 2793 C C B THR F 1 22 ? -9.903 8.735 -23.145 0.28 15.07 21 THR F C 1
ATOM 2794 O O A THR F 1 22 ? -10.669 8.644 -24.110 0.72 15.26 21 THR F O 1
ATOM 2795 O O B THR F 1 22 ? -10.785 8.649 -24.008 0.28 15.08 21 THR F O 1
ATOM 2816 N N . LYS F 1 23 ? -9.496 9.906 -22.656 1.00 15.14 22 LYS F N 1
ATOM 2817 C CA . LYS F 1 23 ? -9.950 11.156 -23.238 1.00 15.32 22 LYS F CA 1
ATOM 2818 C C . LYS F 1 23 ? -9.428 11.313 -24.661 1.00 15.66 22 LYS F C 1
ATOM 2819 O O . LYS F 1 23 ? -10.143 11.820 -25.539 1.00 17.73 22 LYS F O 1
ATOM 2835 N N . GLU F 1 24 ? -8.187 10.890 -24.915 1.00 15.94 23 GLU F N 1
ATOM 2836 C CA . GLU F 1 24 ? -7.660 10.965 -26.278 1.00 18.69 23 GLU F CA 1
ATOM 2837 C C . GLU F 1 24 ? -8.433 10.044 -27.211 1.00 17.31 23 GLU F C 1
ATOM 2838 O O . GLU F 1 24 ? -8.726 10.404 -28.358 1.00 18.51 23 GLU F O 1
ATOM 2850 N N . ILE F 1 25 ? -8.773 8.847 -26.745 1.00 16.04 24 ILE F N 1
ATOM 2851 C CA . ILE F 1 25 ? -9.572 7.925 -27.541 1.00 15.68 24 ILE F CA 1
ATOM 2852 C C . ILE F 1 25 ? -10.919 8.541 -27.876 1.00 16.04 24 ILE F C 1
ATOM 2853 O O . ILE F 1 25 ? -11.365 8.501 -29.028 1.00 17.22 24 ILE F O 1
ATOM 2869 N N . ALA F 1 26 ? -11.607 9.091 -26.874 1.00 16.00 25 ALA F N 1
ATOM 2870 C CA . ALA F 1 26 ? -12.912 9.699 -27.104 1.00 17.13 25 ALA F CA 1
ATOM 2871 C C . ALA F 1 26 ? -12.822 10.795 -28.161 1.00 18.34 25 ALA F C 1
ATOM 2872 O O . ALA F 1 26 ? -13.651 10.867 -29.079 1.00 19.83 25 ALA F O 1
ATOM 2879 N N . GLN F 1 27 ? -11.820 11.667 -28.054 1.00 18.04 26 GLN F N 1
ATOM 2880 C CA . GLN F 1 27 ? -11.713 12.752 -29.027 1.00 19.01 26 GLN F CA 1
ATOM 2881 C C . GLN F 1 27 ? -11.419 12.223 -30.422 1.00 20.82 26 GLN F C 1
ATOM 2882 O O . GLN F 1 27 ? -11.945 12.745 -31.409 1.00 23.17 26 GLN F O 1
ATOM 2896 N N . ALA F 1 28 ? -10.569 11.203 -30.527 1.00 20.99 27 ALA F N 1
ATOM 2897 C CA . ALA F 1 28 ? -10.249 10.634 -31.830 1.00 22.18 27 ALA F CA 1
ATOM 2898 C C . ALA F 1 28 ? -11.489 10.050 -32.490 1.00 22.53 27 ALA F C 1
ATOM 2899 O O . ALA F 1 28 ? -11.706 10.237 -33.691 1.00 25.96 27 ALA F O 1
ATOM 2906 N N . LEU F 1 29 ? -12.320 9.347 -31.728 1.00 21.58 28 LEU F N 1
ATOM 2907 C CA . LEU F 1 29 ? -13.526 8.746 -32.283 1.00 22.81 28 LEU F CA 1
ATOM 2908 C C . LEU F 1 29 ? -14.552 9.788 -32.686 1.00 27.00 28 LEU F C 1
ATOM 2909 O O . LEU F 1 29 ? -15.29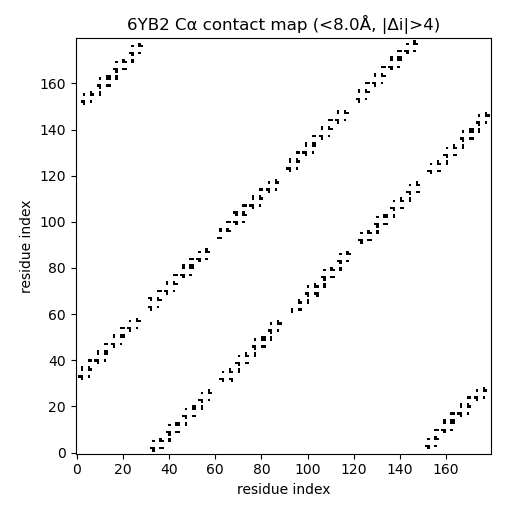1 9.575 -33.649 1.00 28.42 28 LEU F O 1
ATOM 2925 N N . LYS F 1 30 ? -14.614 10.911 -31.969 1.00 26.83 29 LYS F N 1
ATOM 2926 C CA . LYS F 1 30 ? -15.521 11.995 -32.311 1.00 30.00 29 LYS F CA 1
ATOM 2927 C C . LYS F 1 30 ? -15.024 12.834 -33.478 1.00 32.90 29 LYS F C 1
ATOM 2928 O O . LYS F 1 30 ? -15.786 13.659 -33.992 1.00 32.25 29 LYS F O 1
ATOM 2940 N N . GLY F 1 31 ? -13.792 12.638 -33.928 1.00 36.27 30 GLY F N 1
ATOM 2941 C CA . GLY F 1 31 ? -13.297 13.383 -35.071 1.00 41.46 30 GLY F CA 1
ATOM 2942 C C . GLY F 1 31 ? -13.074 14.842 -34.734 1.00 46.39 30 GLY F C 1
ATOM 2943 O O . GLY F 1 31 ? -13.015 15.198 -33.556 1.00 48.89 30 GLY F O 1
#

B-factor: mean 28.54, std 21.32, range [12.33, 290.66]

Secondary structure (DSSP, 8-state):
-HHHHHHHHHHHHHHHHHHHHHHHHHHHH-/-HHHHHHHHHHHHHHHHHHHHHHHHHHHT-/-HHHHHHHHHHHHHHHHHHHHHHHHHHHH-/-HHHHHHHHHHHHHHHHHHHHHHHHHHHH-/-HHHHHHHHHHHHHHHHHHHHHHHHHHHH-/-HHHHHHHHHHHHHHHHHHHHHHHHHHHH-

Radius of gyration: 15.58 Å; Cα contacts (8 Å, |Δi|>4): 287; chains: 6; bounding box: 30×25×45 Å

Solvent-accessible surface area: 9206 Å² total; per-residue (Å²): 92,103,61,10,100,4,11,84,47,13,6,139,3,10,110,51,18,0,130,0,10,76,31,14,3,123,30,59,123,103,93,102,61,7,94,3,13,74,51,13,5,128,1,10,88,56,15,2,122,0,11,83,46,15,2,111,28,64,108,97,92,101,69,9,98,5,12,78,36,14,3,135,3,9,97,53,16,2,168,1,14,66,60,14,2,116,34,62,113,93,94,113,61,17,81,6,14,71,49,13,8,110,4,10,101,75,18,2,154,2,7,79,47,14,3,119,29,62,144,92,86,94,59,7,91,3,12,73,50,12,9,73,2,9,100,73,16,3,142,0,10,86,61,15,0,97,31,58,112,93,88,108,62,3,92,3,12,87,84,12,2,134,1,9,101,40,16,4,124,0,8,48,35,15,6,108,33,65,96,96